Protein AF-A0A9D0ID97-F1 (afdb_monomer)

pLDDT: mean 75.31, std 17.25, range [30.23, 96.0]

Mean predicted aligned error: 15.01 Å

Solvent-accessible surface area (backbone atoms only — not comparable to full-atom values): 14408 Å² total; per-residue (Å²): 131,85,57,37,68,65,59,49,41,51,54,36,61,58,58,51,58,68,40,73,62,55,48,54,54,34,40,75,72,66,36,87,40,68,66,22,39,56,48,23,56,62,47,43,63,39,47,53,35,43,74,73,67,38,60,48,24,57,52,39,53,48,62,59,37,66,84,63,80,68,70,52,65,72,62,52,56,76,73,44,85,48,64,58,52,32,13,39,53,39,40,56,48,44,73,76,28,68,66,51,42,52,38,50,48,39,48,40,60,77,55,41,45,67,59,58,52,42,72,74,43,55,79,71,54,35,52,55,49,47,51,54,47,47,53,53,26,52,74,69,69,53,36,80,83,42,51,73,76,67,47,68,91,67,74,80,86,77,90,72,91,54,74,79,42,79,42,77,74,84,70,83,30,37,29,44,32,63,78,94,47,77,45,78,44,66,46,48,62,60,49,29,37,73,76,66,70,43,77,63,57,69,68,57,36,52,52,42,44,53,48,53,52,50,49,49,58,61,74,44,34,50,72,37,76,72,70,26,104,42,82,85,43,55,33,72,45,52,56,93,77,62,86,79,86,80,83,128

Structure (mmCIF, N/CA/C/O backbone):
data_AF-A0A9D0ID97-F1
#
_entry.id   AF-A0A9D0ID97-F1
#
loop_
_atom_site.group_PDB
_atom_site.id
_atom_site.type_symbol
_atom_site.label_atom_id
_atom_site.label_alt_id
_atom_site.label_comp_id
_atom_site.label_asym_id
_atom_site.label_entity_id
_atom_site.label_seq_id
_atom_site.pdbx_PDB_ins_code
_atom_site.Cartn_x
_atom_site.Cartn_y
_atom_site.Cartn_z
_atom_site.occupancy
_atom_site.B_iso_or_equiv
_atom_site.auth_seq_id
_atom_site.auth_comp_id
_atom_site.auth_asym_id
_atom_site.auth_atom_id
_atom_site.pdbx_PDB_model_num
ATOM 1 N N . MET A 1 1 ? -21.345 -9.657 13.308 1.00 60.62 1 MET A N 1
ATOM 2 C CA . MET A 1 1 ? -20.764 -10.769 12.515 1.00 60.62 1 MET A CA 1
ATOM 3 C C . MET A 1 1 ? -19.316 -10.898 12.949 1.00 60.62 1 MET A C 1
ATOM 5 O O . MET A 1 1 ? -18.779 -9.894 13.379 1.00 60.62 1 MET A O 1
ATOM 9 N N . ALA A 1 2 ? -18.711 -12.086 12.920 1.00 80.88 2 ALA A N 1
ATOM 10 C CA . ALA A 1 2 ? -17.294 -12.200 13.269 1.00 80.88 2 ALA A CA 1
ATOM 11 C C . ALA A 1 2 ? -16.436 -11.551 12.173 1.00 80.88 2 ALA A C 1
ATOM 13 O O . ALA A 1 2 ? -16.680 -11.818 10.997 1.00 80.88 2 ALA A O 1
ATOM 14 N N . PHE A 1 3 ? -15.454 -10.733 12.556 1.00 87.50 3 PHE A N 1
ATOM 15 C CA . PHE A 1 3 ? -14.487 -10.160 11.622 1.00 87.50 3 PHE A CA 1
ATOM 16 C C . PHE A 1 3 ? -13.756 -11.263 10.839 1.00 87.50 3 PHE A C 1
ATOM 18 O O . PHE A 1 3 ? -13.133 -12.153 11.423 1.00 87.50 3 PHE A O 1
ATOM 25 N N . ASP A 1 4 ? -13.823 -11.193 9.511 1.00 89.50 4 ASP A N 1
ATOM 26 C CA . ASP A 1 4 ? -13.184 -12.115 8.572 1.00 89.50 4 ASP A CA 1
ATOM 27 C C . ASP A 1 4 ? -12.610 -11.360 7.359 1.00 89.50 4 ASP A C 1
ATOM 29 O O . ASP A 1 4 ? -12.777 -10.148 7.221 1.00 89.50 4 ASP A O 1
ATOM 33 N N . LEU A 1 5 ? -11.922 -12.067 6.455 1.00 87.94 5 LEU A N 1
ATOM 34 C CA . LEU A 1 5 ? -11.291 -11.444 5.283 1.00 87.94 5 LEU A CA 1
ATOM 35 C C . LEU A 1 5 ? -12.298 -10.720 4.372 1.00 87.94 5 LEU A C 1
ATOM 37 O O . LEU A 1 5 ? -11.942 -9.735 3.729 1.00 87.94 5 LEU A O 1
ATOM 41 N N . ARG A 1 6 ? -13.541 -11.205 4.289 1.00 90.00 6 ARG A N 1
ATOM 42 C CA . ARG A 1 6 ? -14.563 -10.597 3.432 1.00 90.00 6 ARG A CA 1
ATOM 43 C C . ARG A 1 6 ? -15.026 -9.268 4.019 1.00 90.00 6 ARG A C 1
ATOM 45 O O . ARG A 1 6 ? -14.982 -8.261 3.322 1.00 90.00 6 ARG A O 1
ATOM 52 N N . THR A 1 7 ? -15.378 -9.274 5.301 1.00 91.94 7 THR A N 1
ATOM 53 C CA . THR A 1 7 ? -15.749 -8.073 6.061 1.00 91.94 7 THR A CA 1
ATOM 54 C C . THR A 1 7 ? -14.622 -7.046 6.003 1.00 91.94 7 THR A C 1
ATOM 56 O O . THR A 1 7 ? -14.849 -5.876 5.715 1.00 91.94 7 THR A O 1
ATOM 59 N N . TRP A 1 8 ? -13.379 -7.506 6.152 1.00 93.69 8 TRP A N 1
ATOM 60 C CA . TRP A 1 8 ? -12.207 -6.649 6.056 1.00 93.69 8 TRP A CA 1
ATOM 61 C C . TRP A 1 8 ? -12.078 -5.971 4.681 1.00 93.69 8 TRP A C 1
ATOM 63 O O . TRP A 1 8 ? -11.899 -4.756 4.610 1.00 93.69 8 TRP A O 1
ATOM 73 N N . ARG A 1 9 ? -12.215 -6.718 3.576 1.00 91.94 9 ARG A N 1
ATOM 74 C CA . ARG A 1 9 ? -12.189 -6.137 2.219 1.00 91.94 9 ARG A CA 1
ATOM 75 C C . ARG A 1 9 ? -13.307 -5.115 2.006 1.00 91.94 9 ARG A C 1
ATOM 77 O O . ARG A 1 9 ? -13.060 -4.072 1.405 1.00 91.94 9 ARG A O 1
ATOM 84 N N . GLU A 1 10 ? -14.514 -5.401 2.492 1.00 92.12 10 GLU A N 1
ATOM 85 C CA . GLU A 1 10 ? -15.665 -4.496 2.392 1.00 92.12 10 GLU A CA 1
ATOM 86 C C . GLU A 1 10 ? -15.415 -3.184 3.149 1.00 92.12 10 GLU A C 1
ATOM 88 O O . GLU A 1 10 ? -15.593 -2.103 2.582 1.00 92.12 10 GLU A O 1
ATOM 93 N N . GLU A 1 11 ? -14.923 -3.260 4.388 1.00 93.50 11 GLU A N 1
ATOM 94 C CA . GLU A 1 11 ? -14.580 -2.079 5.184 1.00 93.50 11 GLU A CA 1
ATOM 95 C C . GLU A 1 11 ? -13.450 -1.259 4.552 1.00 93.50 11 GLU A C 1
ATOM 97 O O . GLU A 1 11 ? -13.523 -0.031 4.517 1.00 93.50 11 GLU A O 1
ATOM 102 N N . VAL A 1 12 ? -12.419 -1.909 4.002 1.00 94.12 12 VAL A N 1
ATOM 103 C CA . VAL A 1 12 ? -11.341 -1.212 3.284 1.00 94.12 12 VAL A CA 1
ATOM 104 C C . VAL A 1 12 ? -11.875 -0.508 2.038 1.00 94.12 12 VAL A C 1
ATOM 106 O O . VAL A 1 12 ? -11.536 0.651 1.803 1.00 94.12 12 VAL A O 1
ATOM 109 N N . ALA A 1 13 ? -12.735 -1.161 1.256 1.00 91.56 13 ALA A N 1
ATOM 110 C CA . ALA A 1 13 ? -13.319 -0.563 0.059 1.00 91.56 13 ALA A CA 1
ATOM 111 C C . ALA A 1 13 ? -14.180 0.669 0.383 1.00 91.56 13 ALA A C 1
ATOM 113 O O . ALA A 1 13 ? -14.121 1.655 -0.353 1.00 91.56 13 ALA A O 1
ATOM 114 N N . GLN A 1 14 ? -14.940 0.630 1.483 1.00 92.50 14 GLN A N 1
ATOM 115 C CA . GLN A 1 14 ? -15.695 1.784 1.983 1.00 92.50 14 GLN A CA 1
ATOM 116 C C . GLN A 1 14 ? -14.760 2.885 2.479 1.00 92.50 14 GLN A C 1
ATOM 118 O O . GLN A 1 14 ? -14.930 4.048 2.129 1.00 92.50 14 GLN A O 1
ATOM 123 N N . ARG A 1 15 ? -13.721 2.533 3.244 1.00 91.06 15 ARG A N 1
ATOM 124 C CA . ARG A 1 15 ? -12.734 3.504 3.724 1.00 91.06 15 ARG A CA 1
ATOM 125 C C . ARG A 1 15 ? -12.028 4.213 2.589 1.00 91.06 15 ARG A C 1
ATOM 127 O O . ARG A 1 15 ? -11.766 5.403 2.704 1.00 91.06 15 ARG A O 1
ATOM 134 N N . LEU A 1 16 ? -11.728 3.529 1.491 1.00 91.56 16 LEU A N 1
ATOM 135 C CA . LEU A 1 16 ? -11.095 4.154 0.334 1.00 91.56 16 LEU A CA 1
ATOM 136 C C . LEU A 1 16 ? -11.977 5.238 -0.323 1.00 91.56 16 LEU A C 1
ATOM 138 O O . LEU A 1 16 ? -11.502 5.978 -1.176 1.00 91.56 16 LEU A O 1
ATOM 142 N N . GLU A 1 17 ? -13.226 5.438 0.086 1.00 90.50 17 GLU A N 1
ATOM 143 C CA . GLU A 1 17 ? -14.003 6.592 -0.366 1.00 90.50 17 GLU A CA 1
ATOM 144 C C . GLU A 1 17 ? -13.389 7.917 0.099 1.00 90.50 17 GLU A C 1
ATOM 146 O O . GLU A 1 17 ? -13.072 8.125 1.271 1.00 90.50 17 GLU A O 1
ATOM 151 N N . GLY A 1 18 ? -13.161 8.823 -0.857 1.00 87.31 18 GLY A N 1
ATOM 152 C CA . GLY A 1 18 ? -12.550 10.126 -0.586 1.00 87.31 18 GLY A CA 1
ATOM 153 C C . GLY A 1 18 ? -11.121 10.052 -0.032 1.00 87.31 18 GLY A C 1
ATOM 154 O O . GLY A 1 18 ? -10.643 11.024 0.558 1.00 87.31 18 GLY A O 1
ATOM 155 N N . TRP A 1 19 ? -10.419 8.923 -0.204 1.00 93.62 19 TRP A N 1
ATOM 156 C CA . TRP A 1 19 ? -9.086 8.721 0.372 1.00 93.62 19 TRP A CA 1
ATOM 157 C C . TRP A 1 19 ? -8.084 9.795 -0.067 1.00 93.62 19 TRP A C 1
ATOM 159 O O . TRP A 1 19 ? -7.228 10.187 0.723 1.00 93.62 19 TRP A O 1
ATOM 169 N N . ARG A 1 20 ? -8.213 10.321 -1.293 1.00 91.81 20 ARG A N 1
ATOM 170 C CA . ARG A 1 20 ? -7.322 11.347 -1.856 1.00 91.81 20 ARG A CA 1
ATOM 171 C C . ARG A 1 20 ? -7.286 12.618 -1.013 1.00 91.81 20 ARG A C 1
ATOM 173 O O . ARG A 1 20 ? -6.207 13.166 -0.803 1.00 91.81 20 ARG A O 1
ATOM 180 N N . THR A 1 21 ? -8.434 13.061 -0.504 1.00 91.25 21 THR A N 1
ATOM 181 C CA . THR A 1 21 ? -8.534 14.226 0.387 1.00 91.25 21 THR A CA 1
ATOM 182 C C . THR A 1 21 ? -7.938 13.917 1.759 1.00 91.25 21 THR A C 1
ATOM 184 O O . THR A 1 21 ? -7.213 14.737 2.320 1.00 91.25 21 THR A O 1
ATOM 187 N N . ARG A 1 22 ? -8.182 12.710 2.287 1.00 91.50 22 ARG A N 1
ATOM 188 C CA . ARG A 1 22 ? -7.599 12.262 3.564 1.00 91.50 22 ARG A CA 1
ATOM 189 C C . ARG A 1 22 ? -6.075 12.147 3.481 1.00 91.50 22 ARG A C 1
ATOM 191 O O . ARG A 1 22 ? -5.391 12.511 4.431 1.00 91.50 22 ARG A O 1
ATOM 198 N N . TRP A 1 23 ? -5.541 11.750 2.327 1.00 92.56 23 TRP A N 1
ATOM 199 C CA . TRP A 1 23 ? -4.106 11.768 2.049 1.00 92.56 23 TRP A CA 1
ATOM 200 C C . TRP A 1 23 ? -3.512 13.180 2.138 1.00 92.56 23 TRP A C 1
ATOM 202 O O . TRP A 1 23 ? -2.475 13.353 2.769 1.00 92.56 23 TRP A O 1
ATOM 212 N N . GLU A 1 24 ? -4.158 14.210 1.580 1.00 91.31 24 GLU A N 1
ATOM 213 C CA . GLU A 1 24 ? -3.646 15.594 1.671 1.00 91.31 24 GLU A CA 1
ATOM 214 C C . GLU A 1 24 ? -3.590 16.091 3.110 1.00 91.31 24 GLU A C 1
ATOM 216 O O . GLU A 1 24 ? -2.610 16.713 3.521 1.00 91.31 24 GLU A O 1
ATOM 221 N N . GLN A 1 25 ? -4.621 15.769 3.889 1.00 89.94 25 GLN A N 1
ATOM 222 C CA . GLN A 1 25 ? -4.681 16.099 5.309 1.00 89.94 25 GLN A CA 1
ATOM 223 C C . GLN A 1 25 ? -3.592 15.360 6.096 1.00 89.94 25 GLN A C 1
ATOM 225 O O . GLN A 1 25 ? -2.869 15.978 6.879 1.00 89.94 25 GLN A O 1
ATOM 230 N N . ALA A 1 26 ? -3.417 14.059 5.850 1.00 91.50 26 ALA A N 1
ATOM 231 C CA . ALA A 1 26 ? -2.369 13.255 6.473 1.00 91.50 26 ALA A CA 1
ATOM 232 C C . ALA A 1 26 ? -0.967 13.769 6.106 1.00 91.50 26 ALA A C 1
ATOM 234 O O . ALA A 1 26 ? -0.090 13.869 6.968 1.00 91.50 26 ALA A O 1
ATOM 235 N N . ARG A 1 27 ? -0.765 14.171 4.847 1.00 92.00 27 ARG A N 1
ATOM 236 C CA . ARG A 1 27 ? 0.486 14.765 4.366 1.00 92.00 27 ARG A CA 1
ATOM 237 C C . ARG A 1 27 ? 0.783 16.094 5.054 1.00 92.00 27 ARG A C 1
ATOM 239 O O . ARG A 1 27 ? 1.908 16.304 5.502 1.00 92.00 27 ARG A O 1
ATOM 246 N N . ALA A 1 28 ? -0.219 16.960 5.211 1.00 89.31 28 ALA A N 1
ATOM 247 C CA . ALA A 1 28 ? -0.087 18.196 5.985 1.00 89.31 28 ALA A CA 1
ATOM 248 C C . ALA A 1 28 ? 0.235 17.927 7.470 1.00 89.31 28 ALA A C 1
ATOM 250 O O . ALA A 1 28 ? 0.943 18.709 8.101 1.00 89.31 28 ALA A O 1
ATOM 251 N N . ALA A 1 29 ? -0.216 16.792 8.011 1.00 88.38 29 ALA A N 1
ATOM 252 C CA . ALA A 1 29 ? 0.097 16.313 9.359 1.00 88.38 29 ALA A CA 1
ATOM 253 C C . ALA A 1 29 ? 1.432 15.534 9.467 1.00 88.38 29 ALA A C 1
ATOM 255 O O . ALA A 1 29 ? 1.720 14.918 10.505 1.00 88.38 29 ALA A O 1
ATOM 256 N N . GLY A 1 30 ? 2.257 15.555 8.413 1.00 87.31 30 GLY A N 1
ATOM 257 C CA . GLY A 1 30 ? 3.616 15.012 8.404 1.00 87.31 30 GLY A CA 1
ATOM 258 C C . GLY A 1 30 ? 3.746 13.554 7.955 1.00 87.31 30 GLY A C 1
ATOM 259 O O . GLY A 1 30 ? 4.787 12.950 8.203 1.00 87.31 30 GLY A O 1
ATOM 260 N N . VAL A 1 31 ? 2.727 12.965 7.322 1.00 91.50 31 VAL A N 1
ATOM 261 C CA . VAL A 1 31 ? 2.863 11.655 6.661 1.00 91.50 31 VAL A CA 1
ATOM 262 C C . VAL A 1 31 ? 3.564 11.841 5.314 1.00 91.50 31 VAL A C 1
ATOM 264 O O . VAL A 1 31 ? 3.098 12.584 4.455 1.00 91.50 31 VAL A O 1
ATOM 267 N N . THR A 1 32 ? 4.700 11.172 5.128 1.00 87.81 32 THR A N 1
ATOM 268 C CA . THR A 1 32 ? 5.581 11.373 3.963 1.00 87.81 32 THR A CA 1
ATOM 269 C C . THR A 1 32 ? 5.519 10.257 2.928 1.00 87.81 32 THR A C 1
ATOM 271 O O . THR A 1 32 ? 6.097 10.419 1.859 1.00 87.81 32 THR A O 1
ATOM 274 N N . SER A 1 33 ? 4.836 9.147 3.225 1.00 93.00 33 SER A N 1
ATOM 275 C CA . SER A 1 33 ? 4.749 7.989 2.334 1.00 93.00 33 SER A CA 1
ATOM 276 C C . SER A 1 33 ? 3.303 7.619 2.038 1.00 93.00 33 SER A C 1
ATOM 278 O O . SER A 1 33 ? 2.524 7.305 2.944 1.00 93.00 33 SER A O 1
ATOM 280 N N . LEU A 1 34 ? 2.972 7.617 0.749 1.00 93.81 34 LEU A N 1
ATOM 281 C CA . LEU A 1 34 ? 1.705 7.135 0.224 1.00 93.81 34 LEU A CA 1
ATOM 282 C C . LEU A 1 34 ? 1.551 5.631 0.473 1.00 93.81 34 LEU A C 1
ATOM 284 O O . LEU A 1 34 ? 0.485 5.186 0.891 1.00 93.81 34 LEU A O 1
ATOM 288 N N . TYR A 1 35 ? 2.624 4.853 0.305 1.00 94.50 35 TYR A N 1
ATOM 289 C CA . TYR A 1 35 ? 2.640 3.423 0.628 1.00 94.50 35 TYR A CA 1
ATOM 290 C C . TYR A 1 35 ? 2.250 3.148 2.092 1.00 94.50 35 TYR A C 1
ATOM 292 O O . TYR A 1 35 ? 1.391 2.304 2.372 1.00 94.50 35 TYR A O 1
ATOM 300 N N . ALA A 1 36 ? 2.834 3.893 3.035 1.00 95.00 36 ALA A N 1
ATOM 301 C CA . ALA A 1 36 ? 2.526 3.756 4.456 1.00 95.00 36 ALA A CA 1
ATOM 302 C C . ALA A 1 36 ? 1.103 4.221 4.801 1.00 95.00 36 ALA A C 1
ATOM 304 O O . ALA A 1 36 ? 0.445 3.623 5.652 1.00 95.00 36 ALA A O 1
ATOM 305 N N . PHE A 1 37 ? 0.603 5.252 4.119 1.00 96.00 37 PHE A N 1
ATOM 306 C CA . PHE A 1 37 ? -0.773 5.718 4.272 1.00 96.00 37 PHE A CA 1
ATOM 307 C C . PHE A 1 37 ? -1.801 4.682 3.796 1.00 96.00 37 PHE A C 1
ATOM 309 O O . PHE A 1 37 ? -2.722 4.346 4.540 1.00 96.00 37 PHE A O 1
ATOM 316 N N . LEU A 1 38 ? -1.620 4.113 2.597 1.00 95.50 38 LEU A N 1
ATOM 317 C CA . LEU A 1 38 ? -2.478 3.033 2.094 1.00 95.50 38 LEU A CA 1
ATOM 318 C C . LEU A 1 38 ? -2.446 1.812 3.024 1.00 95.50 38 LEU A C 1
ATOM 320 O O . LEU A 1 38 ? -3.484 1.217 3.305 1.00 95.50 38 LEU A O 1
ATOM 324 N N . SER A 1 39 ? -1.263 1.478 3.544 1.00 95.69 39 SER A N 1
ATOM 325 C CA . SER A 1 39 ? -1.075 0.410 4.530 1.00 95.69 39 SER A CA 1
ATOM 326 C C . SER A 1 39 ? -1.842 0.666 5.827 1.00 95.69 39 SER A C 1
ATOM 328 O O . SER A 1 39 ? -2.514 -0.230 6.337 1.00 95.69 39 SER A O 1
ATOM 330 N N . ALA A 1 40 ? -1.782 1.892 6.351 1.00 96.00 40 ALA A N 1
ATOM 331 C CA . ALA A 1 40 ? -2.517 2.279 7.550 1.00 96.00 40 ALA A CA 1
ATOM 332 C C . ALA A 1 40 ? -4.029 2.160 7.341 1.00 96.00 40 ALA A C 1
ATOM 334 O O . ALA A 1 40 ? -4.702 1.541 8.161 1.00 96.00 40 ALA A O 1
ATOM 335 N N . MET A 1 41 ? -4.553 2.666 6.220 1.00 94.50 41 MET A N 1
ATOM 336 C CA . MET A 1 41 ? -5.972 2.527 5.870 1.00 94.50 41 MET A CA 1
ATOM 337 C C . MET A 1 41 ? -6.406 1.067 5.757 1.00 94.50 41 MET A C 1
ATOM 339 O O . MET A 1 41 ? -7.485 0.710 6.228 1.00 94.50 41 MET A O 1
ATOM 343 N N . ALA A 1 42 ? -5.567 0.224 5.151 1.00 95.44 42 ALA A N 1
ATOM 344 C CA . ALA A 1 42 ? -5.839 -1.199 5.015 1.00 95.44 42 ALA A CA 1
ATOM 345 C C . ALA A 1 42 ? -5.899 -1.902 6.379 1.00 95.44 42 ALA A C 1
ATOM 347 O O . ALA A 1 42 ? -6.729 -2.780 6.579 1.00 95.44 42 ALA A O 1
ATOM 348 N N . LEU A 1 43 ? -5.051 -1.512 7.332 1.00 95.06 43 LEU A N 1
ATOM 349 C CA . LEU A 1 43 ? -4.957 -2.150 8.649 1.00 95.06 43 LEU A CA 1
ATOM 350 C C . LEU A 1 43 ? -5.915 -1.562 9.691 1.00 95.06 43 LEU A C 1
ATOM 352 O O . LEU A 1 43 ? -6.185 -2.205 10.705 1.00 95.06 43 LEU A O 1
ATOM 356 N N . TRP A 1 44 ? -6.448 -0.365 9.463 1.00 94.94 44 TRP A N 1
ATOM 357 C CA . TRP A 1 44 ? -7.286 0.323 10.440 1.00 94.94 44 TRP A CA 1
ATOM 358 C C . TRP A 1 44 ? -8.579 -0.426 10.834 1.00 94.94 44 TRP A C 1
ATOM 360 O O . TRP A 1 44 ? -8.870 -0.462 12.030 1.00 94.94 44 TRP A O 1
ATOM 370 N N . PRO A 1 45 ? -9.311 -1.101 9.921 1.00 94.44 45 PRO A N 1
ATOM 371 C CA . PRO A 1 45 ? -10.393 -2.028 10.284 1.00 94.44 45 PRO A CA 1
ATOM 372 C C . PRO A 1 45 ? -10.014 -3.036 11.374 1.00 94.44 45 PRO A C 1
ATOM 374 O O . PRO A 1 45 ? -10.741 -3.227 12.347 1.00 94.44 45 PRO A O 1
ATOM 377 N N . VAL A 1 46 ? -8.822 -3.632 11.263 1.00 92.94 46 VAL A N 1
ATOM 378 C CA . VAL A 1 46 ? -8.317 -4.597 12.249 1.00 92.94 46 VAL A CA 1
ATOM 379 C C . VAL A 1 46 ? -8.074 -3.909 13.591 1.00 92.94 46 VAL A C 1
ATOM 381 O O . VAL A 1 46 ? -8.427 -4.450 14.635 1.00 92.94 46 VAL A O 1
ATOM 384 N N . VAL A 1 47 ? -7.506 -2.701 13.582 1.00 93.25 47 VAL A N 1
ATOM 385 C CA . VAL A 1 47 ? -7.254 -1.910 14.799 1.00 93.25 47 VAL A CA 1
ATOM 386 C C . VAL A 1 47 ? -8.563 -1.584 15.521 1.00 93.25 47 VAL A C 1
ATOM 388 O O . VAL A 1 47 ? -8.643 -1.725 16.742 1.00 93.25 47 VAL A O 1
ATOM 391 N N . GLU A 1 48 ? -9.592 -1.159 14.789 1.00 92.25 48 GLU A N 1
ATOM 392 C CA . GLU A 1 48 ? -10.909 -0.850 15.353 1.00 92.25 48 GLU A CA 1
ATOM 393 C C . GLU A 1 48 ? -11.591 -2.083 15.933 1.00 92.25 48 GLU A C 1
ATOM 395 O O . GLU A 1 48 ? -12.035 -2.035 17.081 1.00 92.25 48 GLU A O 1
ATOM 400 N N . ALA A 1 49 ? -11.602 -3.192 15.195 1.00 91.94 49 ALA A N 1
ATOM 401 C CA . ALA A 1 49 ? -12.173 -4.450 15.656 1.00 91.94 49 ALA A CA 1
ATOM 402 C C . ALA A 1 49 ? -11.486 -4.938 16.946 1.00 91.94 49 ALA A C 1
ATOM 404 O O . ALA A 1 49 ? -12.150 -5.254 17.934 1.00 91.94 49 ALA A O 1
ATOM 405 N N . VAL A 1 50 ? -10.151 -4.891 17.008 1.00 90.19 50 VAL A N 1
ATOM 406 C CA . VAL A 1 50 ? -9.390 -5.269 18.213 1.00 90.19 50 VAL A CA 1
ATOM 407 C C . VAL A 1 50 ? -9.710 -4.362 19.399 1.00 90.19 50 VAL A C 1
ATOM 409 O O . VAL A 1 50 ? -9.900 -4.853 20.512 1.00 90.19 50 VAL A O 1
ATOM 412 N N . ARG A 1 51 ? -9.829 -3.047 19.183 1.00 89.69 51 ARG A N 1
ATOM 413 C CA . ARG A 1 51 ? -10.224 -2.093 20.236 1.00 89.69 51 ARG A CA 1
ATOM 414 C C . ARG A 1 51 ? -11.646 -2.326 20.747 1.00 89.69 51 ARG A C 1
ATOM 416 O O . ARG A 1 51 ? -11.921 -2.028 21.905 1.00 89.69 51 ARG A O 1
ATOM 423 N N . GLN A 1 52 ? -12.526 -2.866 19.909 1.00 90.25 52 GLN A N 1
ATOM 424 C CA . GLN A 1 52 ? -13.886 -3.270 20.277 1.00 90.25 52 GLN A CA 1
ATOM 425 C C . GLN A 1 52 ? -13.941 -4.659 20.944 1.00 90.25 52 GLN A C 1
ATOM 427 O O . GLN A 1 52 ? -15.011 -5.106 21.349 1.00 90.25 52 GLN A O 1
ATOM 432 N N . GLY A 1 53 ? -12.795 -5.329 21.113 1.00 87.88 53 GLY A N 1
ATOM 433 C CA . GLY A 1 53 ? -12.692 -6.656 21.724 1.00 87.88 53 GLY A CA 1
ATOM 434 C C . GLY A 1 53 ? -12.855 -7.820 20.740 1.00 87.88 53 GLY A C 1
ATOM 435 O O . GLY A 1 53 ? -12.897 -8.975 21.166 1.00 87.88 53 GLY A O 1
ATOM 436 N N . GLU A 1 54 ? -12.916 -7.557 19.432 1.00 89.75 54 GLU A N 1
ATOM 437 C CA . GLU A 1 54 ? -13.017 -8.583 18.392 1.00 89.75 54 GLU A CA 1
ATOM 438 C C . GLU A 1 54 ? -11.643 -9.162 18.027 1.00 89.75 54 GLU A C 1
ATOM 440 O O . GLU A 1 54 ? -11.054 -8.885 16.982 1.00 89.75 54 GLU A O 1
ATOM 445 N N . TRP A 1 55 ? -11.131 -10.048 18.879 1.00 86.62 55 TRP A N 1
ATOM 446 C CA . TRP A 1 55 ? -9.844 -10.728 18.667 1.00 86.62 55 TRP A CA 1
ATOM 447 C C . TRP A 1 55 ? -9.783 -11.587 17.392 1.00 86.62 55 TRP A C 1
ATOM 449 O O . TRP A 1 55 ? -8.692 -11.898 16.912 1.00 86.62 55 TRP A O 1
ATOM 459 N N . ALA A 1 56 ? -10.936 -11.928 16.803 1.00 88.19 56 ALA A N 1
ATOM 460 C CA . ALA A 1 56 ? -11.021 -12.575 15.494 1.00 88.19 56 ALA A CA 1
ATOM 461 C C . ALA A 1 56 ? -10.317 -11.759 14.391 1.00 88.19 56 ALA A C 1
ATOM 463 O O . ALA A 1 56 ? -9.757 -12.343 13.465 1.00 88.19 56 ALA A O 1
ATOM 464 N N . ALA A 1 57 ? -10.245 -10.431 14.529 1.00 89.25 57 ALA A N 1
ATOM 465 C CA . ALA A 1 57 ? -9.537 -9.575 13.585 1.00 89.25 57 ALA A CA 1
ATOM 466 C C . ALA A 1 57 ? -8.018 -9.803 13.574 1.00 89.25 57 ALA A C 1
ATOM 468 O O . ALA A 1 57 ? -7.409 -9.801 12.504 1.00 89.25 57 ALA A O 1
ATOM 469 N N . LEU A 1 58 ? -7.403 -10.098 14.729 1.00 86.81 58 LEU A N 1
ATOM 470 C CA . LEU A 1 58 ? -5.990 -10.505 14.771 1.00 86.81 58 LEU A CA 1
ATOM 471 C C . LEU A 1 58 ? -5.769 -11.857 14.103 1.00 86.81 58 LEU A C 1
ATOM 473 O O . LEU A 1 58 ? -4.737 -12.061 13.473 1.00 86.81 58 LEU A O 1
ATOM 477 N N . MET A 1 59 ? -6.734 -12.771 14.218 1.00 86.88 59 MET A N 1
ATOM 478 C CA . MET A 1 59 ? -6.664 -14.070 13.548 1.00 86.88 59 MET A CA 1
ATOM 479 C C . MET A 1 59 ? -6.785 -13.913 12.031 1.00 86.88 59 MET A C 1
ATOM 481 O O . MET A 1 59 ? -6.045 -14.560 11.294 1.00 86.88 59 MET A O 1
ATOM 485 N N . ALA A 1 60 ? -7.664 -13.023 11.560 1.00 89.25 60 ALA A N 1
ATOM 486 C CA . ALA A 1 60 ? -7.781 -12.688 10.144 1.00 89.25 60 ALA A CA 1
ATOM 487 C C . ALA A 1 60 ? -6.488 -12.050 9.607 1.00 89.25 60 ALA A C 1
ATOM 489 O O . ALA A 1 60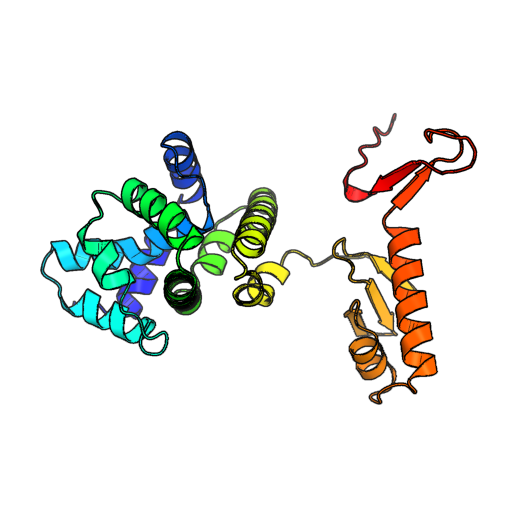 ? -5.977 -12.497 8.580 1.00 89.25 60 ALA A O 1
ATOM 490 N N . LEU A 1 61 ? -5.915 -11.078 10.330 1.00 88.50 61 LEU A N 1
ATOM 491 C CA . LEU A 1 61 ? -4.610 -10.494 10.003 1.00 88.50 61 LEU A CA 1
ATOM 492 C C . LEU A 1 61 ? -3.523 -11.574 9.957 1.00 88.50 61 LEU A C 1
ATOM 494 O O . LEU A 1 61 ? -2.809 -11.680 8.963 1.00 88.50 61 LEU A O 1
ATOM 498 N N . GLY A 1 62 ? -3.453 -12.410 10.994 1.00 87.00 62 GLY A N 1
ATOM 499 C CA . GLY A 1 62 ? -2.526 -13.531 11.091 1.00 87.00 62 GLY A CA 1
ATOM 500 C C . GLY A 1 62 ? -2.649 -14.495 9.916 1.00 87.00 62 GLY A C 1
ATOM 501 O O . GLY A 1 62 ? -1.631 -14.909 9.381 1.00 87.00 62 GLY A O 1
ATOM 502 N N . GLY A 1 63 ? -3.866 -14.797 9.458 1.00 86.75 63 GLY A N 1
ATOM 503 C CA . GLY A 1 63 ? -4.108 -15.632 8.279 1.00 86.75 63 GLY A CA 1
ATOM 504 C C . GLY A 1 63 ? -3.632 -15.006 6.965 1.00 86.75 63 GLY A C 1
ATOM 505 O O . GLY A 1 63 ? -3.179 -15.730 6.084 1.00 86.75 63 GLY A O 1
ATOM 506 N N . VAL A 1 64 ? -3.686 -13.676 6.834 1.00 86.44 64 VAL A N 1
ATOM 507 C CA . VAL A 1 64 ? -3.182 -12.960 5.647 1.00 86.44 64 VAL A CA 1
ATOM 508 C C . VAL A 1 64 ? -1.655 -12.917 5.615 1.00 86.44 64 VAL A C 1
ATOM 510 O O . VAL A 1 64 ? -1.066 -13.053 4.545 1.00 86.44 64 VAL A O 1
ATOM 513 N N . VAL A 1 65 ? -1.005 -12.774 6.773 1.00 85.56 65 VAL A N 1
ATOM 514 C CA . VAL A 1 65 ? 0.467 -12.749 6.875 1.00 85.56 65 VAL A CA 1
ATOM 515 C C . VAL A 1 65 ? 1.084 -14.116 7.201 1.00 85.56 65 VAL A C 1
ATOM 517 O O . VAL A 1 65 ? 2.305 -14.225 7.343 1.00 85.56 65 VAL A O 1
ATOM 520 N N . ALA A 1 66 ? 0.267 -15.172 7.311 1.00 71.25 66 ALA A N 1
ATOM 521 C CA . ALA A 1 66 ? 0.691 -16.543 7.587 1.00 71.25 66 ALA A CA 1
ATOM 522 C C . ALA A 1 66 ? 1.533 -17.075 6.419 1.00 71.25 66 ALA A C 1
ATOM 524 O O . ALA A 1 66 ? 1.022 -17.621 5.446 1.00 71.25 66 ALA A O 1
ATOM 525 N N . GLY A 1 67 ? 2.844 -16.878 6.511 1.00 64.94 67 GLY A N 1
ATOM 526 C CA . GLY A 1 67 ? 3.808 -17.198 5.457 1.00 64.94 67 GLY A CA 1
ATOM 527 C C . GLY A 1 67 ? 4.944 -16.182 5.349 1.00 64.94 67 GLY A C 1
ATOM 528 O O . GLY A 1 67 ? 5.992 -16.518 4.812 1.00 64.94 67 GLY A O 1
ATOM 529 N N . VAL A 1 68 ? 4.760 -14.981 5.909 1.00 68.38 68 VAL A N 1
ATOM 530 C CA . VAL A 1 68 ? 5.763 -13.901 5.902 1.00 68.38 68 VAL A CA 1
ATOM 531 C C . VAL A 1 68 ? 6.646 -13.910 7.164 1.00 68.38 68 VAL A C 1
ATOM 533 O O . VAL A 1 68 ? 7.796 -13.493 7.134 1.00 68.38 68 VAL A O 1
ATOM 536 N N . GLY A 1 69 ? 6.168 -14.512 8.260 1.00 52.03 69 GLY A N 1
ATOM 537 C CA . GLY A 1 69 ? 7.044 -15.098 9.283 1.00 52.03 69 GLY A CA 1
ATOM 538 C C . GLY A 1 69 ? 7.484 -14.221 10.460 1.00 52.03 69 GLY A C 1
ATOM 539 O O . GLY A 1 69 ? 8.307 -14.699 11.238 1.00 52.03 69 GLY A O 1
ATOM 540 N N . SER A 1 70 ? 6.956 -13.004 10.662 1.00 61.25 70 SER A N 1
ATOM 541 C CA . SER A 1 70 ? 7.483 -12.129 11.729 1.00 61.25 70 SER A CA 1
ATOM 542 C C . SER A 1 70 ? 6.473 -11.503 12.706 1.00 61.25 70 SER A C 1
ATOM 544 O O . SER A 1 70 ? 6.895 -10.950 13.721 1.00 61.25 70 SER A O 1
ATOM 546 N N . ASN A 1 71 ? 5.160 -11.658 12.488 1.00 72.62 71 ASN A N 1
ATOM 547 C CA . ASN A 1 71 ? 4.077 -11.102 13.321 1.00 72.62 71 ASN A CA 1
ATOM 548 C C . ASN A 1 71 ? 4.320 -9.631 13.737 1.00 72.62 71 ASN A C 1
ATOM 550 O O . ASN A 1 71 ? 3.913 -9.194 14.818 1.00 72.62 71 ASN A O 1
ATOM 554 N N . LEU A 1 72 ? 5.030 -8.870 12.897 1.00 85.12 72 LEU A N 1
ATOM 555 C CA . LEU A 1 72 ? 5.502 -7.526 13.227 1.00 85.12 72 LEU A CA 1
ATOM 556 C C . LEU A 1 72 ? 4.336 -6.551 13.236 1.00 85.12 72 LEU A C 1
ATOM 558 O O . LEU A 1 72 ? 4.264 -5.689 14.115 1.00 85.12 72 LEU A O 1
ATOM 562 N N . LEU A 1 73 ? 3.391 -6.723 12.309 1.00 86.50 73 LEU A N 1
ATOM 563 C CA . LEU A 1 73 ? 2.187 -5.904 12.264 1.00 86.50 73 LEU A CA 1
ATOM 564 C C . LEU A 1 73 ? 1.363 -6.023 13.544 1.00 86.50 73 LEU A C 1
ATOM 566 O O . LEU A 1 73 ? 0.922 -5.000 14.063 1.00 86.50 73 LEU A O 1
ATOM 570 N N . ALA A 1 74 ? 1.231 -7.223 14.117 1.00 83.31 74 ALA A N 1
ATOM 571 C CA . ALA A 1 74 ? 0.473 -7.426 15.352 1.00 83.31 74 ALA A CA 1
ATOM 572 C C . ALA A 1 74 ? 1.057 -6.652 16.550 1.00 83.31 74 ALA A C 1
ATOM 574 O O . ALA A 1 74 ? 0.308 -6.199 17.418 1.00 83.31 74 ALA A O 1
ATOM 575 N N . ASN A 1 75 ? 2.379 -6.457 16.581 1.00 83.81 75 ASN A N 1
ATOM 576 C CA . ASN A 1 75 ? 3.040 -5.639 17.600 1.00 83.81 75 ASN A CA 1
ATOM 577 C C . ASN A 1 75 ? 2.848 -4.138 17.336 1.00 83.81 75 ASN A C 1
ATOM 579 O O . ASN A 1 75 ? 2.640 -3.362 18.268 1.00 83.81 75 ASN A O 1
ATOM 583 N N . GLN A 1 76 ? 2.889 -3.720 16.069 1.00 87.25 76 GLN A N 1
ATOM 584 C CA . GLN A 1 76 ? 2.770 -2.311 15.695 1.00 87.25 76 GLN A CA 1
ATOM 585 C C . GLN A 1 76 ? 1.369 -1.749 15.959 1.00 87.25 76 GLN A C 1
ATOM 587 O O . GLN A 1 76 ? 1.252 -0.670 16.549 1.00 87.25 76 GLN A O 1
ATOM 592 N N . ILE A 1 77 ? 0.316 -2.491 15.588 1.00 89.06 77 ILE A N 1
ATOM 593 C CA . ILE A 1 77 ? -1.079 -2.018 15.650 1.00 89.06 77 ILE A CA 1
ATOM 594 C C . ILE A 1 77 ? -1.530 -1.605 17.056 1.00 89.06 77 ILE A C 1
ATOM 596 O O . ILE A 1 77 ? -2.342 -0.693 17.199 1.00 89.06 77 ILE A O 1
ATOM 600 N N . GLN A 1 78 ? -0.980 -2.227 18.103 1.00 82.88 78 GLN A N 1
ATOM 601 C CA . GLN A 1 78 ? -1.329 -1.917 19.494 1.00 82.88 78 GLN A CA 1
ATOM 602 C C . GLN A 1 78 ? -0.860 -0.520 19.914 1.00 82.88 78 GLN A C 1
ATOM 604 O O . GLN A 1 78 ? -1.436 0.091 20.811 1.00 82.88 78 GLN A O 1
ATOM 609 N N . SER A 1 79 ? 0.190 -0.007 19.269 1.00 87.81 79 SER A N 1
ATOM 610 C CA . SER A 1 79 ? 0.790 1.281 19.616 1.00 87.81 79 SER A CA 1
ATOM 611 C C . SER A 1 79 ? 0.102 2.475 18.952 1.00 87.81 79 SER A C 1
ATOM 613 O O . SER A 1 79 ? 0.400 3.620 19.304 1.00 87.81 79 SER A O 1
ATOM 615 N N . TRP A 1 80 ? -0.745 2.243 17.948 1.00 93.44 80 TRP A N 1
ATOM 616 C CA . TRP A 1 80 ? -1.309 3.308 17.124 1.00 93.44 80 TRP A CA 1
ATOM 617 C C . TRP A 1 80 ? -2.423 4.037 17.857 1.00 93.44 80 TRP A C 1
ATOM 619 O O . TRP A 1 80 ? -3.230 3.413 18.543 1.00 93.44 80 TRP A O 1
ATOM 629 N N . LYS A 1 81 ? -2.476 5.363 17.709 1.00 89.69 81 LYS A N 1
ATOM 630 C CA . LYS A 1 81 ? -3.521 6.214 18.304 1.00 89.69 81 LYS A CA 1
ATOM 631 C C . LYS A 1 81 ? -4.665 6.472 17.329 1.00 89.69 81 LYS A C 1
ATOM 633 O O . LYS A 1 81 ? -5.817 6.173 17.643 1.00 89.69 81 LYS A O 1
ATOM 638 N N . ASP A 1 82 ? -4.322 6.930 16.136 1.00 92.19 82 ASP A N 1
ATOM 639 C CA . ASP A 1 82 ? -5.215 7.252 15.024 1.00 92.19 82 ASP A CA 1
ATOM 640 C C . ASP A 1 82 ? -4.586 6.794 13.691 1.00 92.19 82 ASP A C 1
ATOM 642 O O . ASP A 1 82 ? -3.446 6.320 13.666 1.00 92.19 82 ASP A O 1
ATOM 646 N N . GLU A 1 83 ? -5.335 6.898 12.591 1.00 90.38 83 GLU A N 1
ATOM 647 C CA . GLU A 1 83 ? -4.892 6.459 11.258 1.00 90.38 83 GLU A CA 1
ATOM 648 C C . GLU A 1 83 ? -3.647 7.230 10.778 1.00 90.38 83 GLU A C 1
ATOM 650 O O . GLU A 1 83 ? -2.750 6.659 10.157 1.00 90.38 83 GLU A O 1
ATOM 655 N N . THR A 1 84 ? -3.540 8.515 11.124 1.00 91.69 84 THR A N 1
ATOM 656 C CA . THR A 1 84 ? -2.391 9.359 10.770 1.00 91.69 84 THR A CA 1
ATOM 657 C C . THR A 1 84 ? -1.140 8.949 11.555 1.00 91.69 84 THR A C 1
ATOM 659 O O . THR A 1 84 ? -0.045 8.880 10.996 1.00 91.69 84 THR A O 1
ATOM 662 N N . ASP A 1 85 ? -1.281 8.643 12.848 1.00 93.31 85 ASP A N 1
ATOM 663 C CA . ASP A 1 85 ? -0.220 8.090 13.696 1.00 93.31 85 ASP A CA 1
ATOM 664 C C . ASP A 1 85 ? 0.238 6.716 13.191 1.00 93.31 85 ASP A C 1
ATOM 666 O O . ASP A 1 85 ? 1.444 6.469 13.115 1.00 93.31 85 ASP A O 1
ATOM 670 N N . ALA A 1 86 ?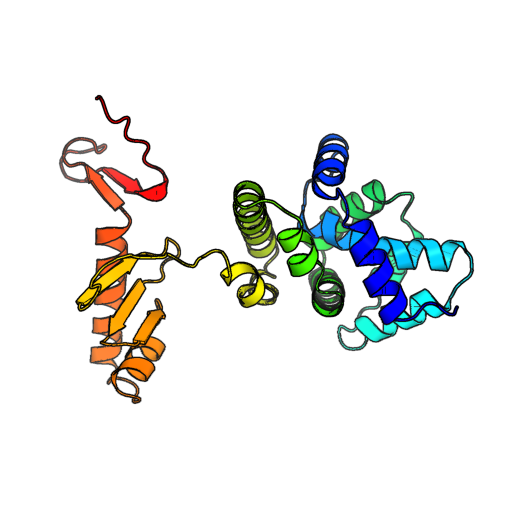 -0.702 5.860 12.778 1.00 94.25 86 ALA A N 1
ATOM 671 C CA . ALA A 1 86 ? -0.402 4.578 12.148 1.00 94.25 86 ALA A CA 1
ATOM 672 C C . ALA A 1 86 ? 0.426 4.767 10.870 1.00 94.25 86 ALA A C 1
ATOM 674 O O . ALA A 1 86 ? 1.502 4.184 10.748 1.00 94.25 86 ALA A O 1
ATOM 675 N N . ALA A 1 87 ? -0.014 5.641 9.960 1.00 94.62 87 ALA A N 1
ATOM 676 C CA . ALA A 1 87 ? 0.699 5.926 8.716 1.00 94.62 87 ALA A CA 1
ATOM 677 C C . ALA A 1 87 ? 2.112 6.474 8.966 1.00 94.62 87 ALA A C 1
ATOM 679 O O . ALA A 1 87 ? 3.063 6.051 8.311 1.00 94.62 87 ALA A O 1
ATOM 680 N N . ARG A 1 88 ? 2.284 7.369 9.947 1.00 93.25 88 ARG A N 1
ATOM 681 C CA . ARG A 1 88 ? 3.598 7.931 10.298 1.00 93.25 88 ARG A CA 1
ATOM 682 C C . ARG A 1 88 ? 4.549 6.867 10.849 1.00 93.25 88 ARG A C 1
ATOM 684 O O . ARG A 1 88 ? 5.696 6.788 10.416 1.00 93.25 88 ARG A O 1
ATOM 691 N N . LYS A 1 89 ? 4.078 6.039 11.785 1.00 93.12 89 LYS A N 1
ATOM 692 C CA . LYS A 1 89 ? 4.880 4.952 12.370 1.00 93.12 89 LYS A CA 1
ATOM 693 C C . LYS A 1 89 ? 5.223 3.885 11.340 1.00 93.12 89 LYS A C 1
ATOM 695 O O . LYS A 1 89 ? 6.352 3.405 11.321 1.00 93.12 89 LYS A O 1
ATOM 700 N N . LEU A 1 90 ? 4.278 3.549 10.463 1.00 93.94 90 LEU A N 1
ATOM 701 C CA . LEU A 1 90 ? 4.518 2.632 9.354 1.00 93.94 90 LEU A CA 1
ATOM 702 C C . LEU A 1 90 ? 5.535 3.194 8.366 1.00 93.94 90 LEU A C 1
ATOM 704 O O . LEU A 1 90 ? 6.387 2.437 7.925 1.00 93.94 90 LEU A O 1
ATOM 708 N N . ALA A 1 91 ? 5.500 4.493 8.053 1.00 92.50 91 ALA A N 1
ATOM 709 C CA . ALA A 1 91 ? 6.477 5.104 7.153 1.00 92.50 91 ALA A CA 1
ATOM 710 C C . ALA A 1 91 ? 7.909 4.938 7.681 1.00 92.50 91 ALA A C 1
ATOM 712 O O . ALA A 1 91 ? 8.781 4.496 6.941 1.00 92.50 91 ALA A O 1
ATOM 713 N N . GLN A 1 92 ? 8.128 5.207 8.972 1.00 91.44 92 GLN A N 1
ATOM 714 C CA . GLN A 1 92 ? 9.431 5.008 9.606 1.00 91.44 92 GLN A CA 1
ATOM 715 C C . GLN A 1 92 ? 9.822 3.523 9.651 1.00 91.44 92 GLN A C 1
ATOM 717 O O . GLN A 1 92 ? 10.895 3.135 9.196 1.00 91.44 92 GLN A O 1
ATOM 722 N N . ALA A 1 93 ? 8.937 2.668 10.166 1.00 91.31 93 ALA A N 1
ATOM 723 C CA . ALA A 1 93 ? 9.243 1.254 10.351 1.00 91.31 93 ALA A CA 1
ATOM 724 C C . ALA A 1 93 ? 9.451 0.517 9.014 1.00 91.31 93 ALA A C 1
ATOM 726 O O . ALA A 1 93 ? 10.255 -0.413 8.936 1.00 91.31 93 ALA A O 1
ATOM 727 N N . ALA A 1 94 ? 8.751 0.933 7.955 1.00 90.69 94 ALA A N 1
ATOM 728 C CA . ALA A 1 94 ? 8.907 0.375 6.620 1.00 90.69 94 ALA A CA 1
ATOM 729 C C . ALA A 1 94 ? 10.250 0.743 5.987 1.00 90.69 94 ALA A C 1
ATOM 731 O O . ALA A 1 94 ? 10.718 -0.026 5.158 1.00 90.69 94 ALA A O 1
ATOM 732 N N . GLU A 1 95 ? 10.898 1.851 6.351 1.00 90.25 95 GLU A N 1
ATOM 733 C CA . GLU A 1 95 ? 12.258 2.146 5.876 1.00 90.25 95 GLU A CA 1
ATOM 734 C C . GLU A 1 95 ? 13.283 1.203 6.528 1.00 90.25 95 GLU A C 1
ATOM 736 O O . GLU A 1 95 ? 14.157 0.659 5.850 1.00 90.25 95 GLU A O 1
ATOM 741 N N . GLU A 1 96 ? 13.114 0.923 7.820 1.00 88.81 96 GLU A N 1
ATOM 742 C CA . GLU A 1 96 ? 14.076 0.170 8.632 1.00 88.81 96 GLU A CA 1
ATOM 743 C C . GLU A 1 96 ? 13.931 -1.360 8.516 1.00 88.81 96 GLU A C 1
ATOM 745 O O . GLU A 1 96 ? 14.915 -2.087 8.658 1.00 88.81 96 GLU A O 1
ATOM 750 N N . SER A 1 97 ? 12.727 -1.876 8.238 1.00 89.31 97 SER A N 1
ATOM 751 C CA . SER A 1 97 ? 12.431 -3.314 8.313 1.00 89.31 97 SER A CA 1
ATOM 752 C C . SER A 1 97 ? 11.920 -3.896 6.994 1.00 89.31 97 SER A C 1
ATOM 754 O O . SER A 1 97 ? 10.764 -3.708 6.615 1.00 89.31 97 SER A O 1
ATOM 756 N N . ALA A 1 98 ? 12.769 -4.671 6.309 1.00 88.31 98 ALA A N 1
ATOM 757 C CA . ALA A 1 98 ? 12.366 -5.432 5.122 1.00 88.31 98 ALA A CA 1
ATOM 758 C C . ALA A 1 98 ? 11.271 -6.483 5.412 1.00 88.31 98 ALA A C 1
ATOM 760 O O . ALA A 1 98 ? 10.294 -6.500 4.666 1.00 88.31 98 ALA A O 1
ATOM 761 N N . PRO A 1 99 ? 11.336 -7.274 6.506 1.00 88.50 99 PRO A N 1
ATOM 762 C CA . PRO A 1 99 ?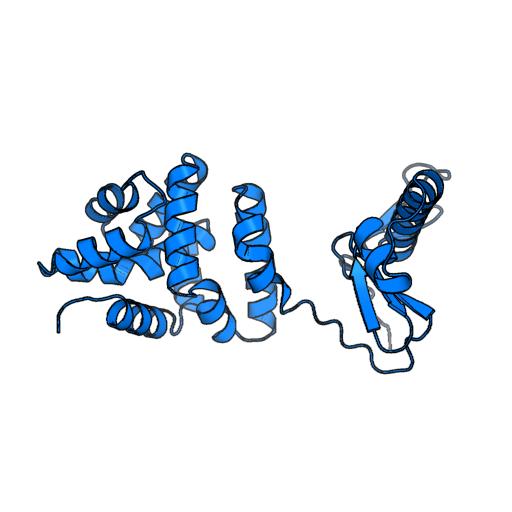 10.263 -8.216 6.841 1.00 88.50 99 PRO A CA 1
ATOM 763 C C . PRO A 1 99 ? 8.913 -7.529 7.084 1.00 88.50 99 PRO A C 1
ATOM 765 O O . PRO A 1 99 ? 7.869 -8.034 6.683 1.00 88.50 99 PRO A O 1
ATOM 768 N N . LEU A 1 100 ? 8.916 -6.325 7.673 1.00 90.56 100 LEU A N 1
ATOM 769 C CA . LEU A 1 100 ? 7.685 -5.549 7.826 1.00 90.56 100 LEU A CA 1
ATOM 770 C C . LEU A 1 100 ? 7.106 -5.141 6.466 1.00 90.56 100 LEU A C 1
ATOM 772 O O . LEU A 1 100 ? 5.891 -5.188 6.286 1.00 90.56 100 LEU A O 1
ATOM 776 N N . ARG A 1 101 ? 7.956 -4.750 5.506 1.00 91.69 101 ARG A N 1
ATOM 777 C CA . ARG A 1 101 ? 7.500 -4.426 4.146 1.00 91.69 101 ARG A CA 1
ATOM 778 C C . ARG A 1 101 ? 6.854 -5.628 3.466 1.00 91.69 101 ARG A C 1
ATOM 780 O O . ARG A 1 101 ? 5.848 -5.449 2.798 1.00 91.69 101 ARG A O 1
ATOM 787 N N . GLU A 1 102 ? 7.374 -6.833 3.671 1.00 90.00 102 GLU A N 1
ATOM 788 C CA . GLU A 1 102 ? 6.759 -8.050 3.131 1.00 90.00 102 GLU A CA 1
ATOM 789 C C . GLU A 1 102 ? 5.376 -8.322 3.748 1.00 90.00 102 GLU A C 1
ATOM 791 O O . GLU A 1 102 ? 4.451 -8.708 3.032 1.00 90.00 102 GLU A O 1
ATOM 796 N N . GLU A 1 103 ? 5.198 -8.082 5.055 1.00 91.12 103 GLU A N 1
ATOM 797 C CA . GLU A 1 103 ? 3.895 -8.264 5.717 1.00 91.12 103 GLU A CA 1
ATOM 798 C C . GLU A 1 103 ? 2.871 -7.244 5.206 1.00 91.12 103 GLU A C 1
ATOM 800 O O . GLU A 1 103 ? 1.730 -7.593 4.898 1.00 91.12 103 GLU A O 1
ATOM 805 N N . LEU A 1 104 ? 3.293 -5.987 5.066 1.00 93.31 104 LEU A N 1
ATOM 806 C CA . LEU A 1 104 ? 2.487 -4.927 4.467 1.00 93.31 104 LEU A CA 1
ATOM 807 C C . LEU A 1 104 ? 2.123 -5.248 3.014 1.00 93.31 104 LEU A C 1
ATOM 809 O O . LEU A 1 104 ? 0.963 -5.101 2.628 1.00 93.31 104 LEU A O 1
ATOM 813 N N . ASP A 1 105 ? 3.077 -5.753 2.231 1.00 91.81 105 ASP A N 1
ATOM 814 C CA . ASP A 1 105 ? 2.844 -6.169 0.853 1.00 91.81 105 ASP A CA 1
ATOM 815 C C . ASP A 1 105 ? 1.807 -7.286 0.757 1.00 91.81 105 ASP A C 1
ATOM 817 O O . ASP A 1 105 ? 0.936 -7.244 -0.115 1.00 91.81 105 ASP A O 1
ATOM 821 N N . ALA A 1 106 ? 1.873 -8.278 1.647 1.00 90.94 106 ALA A N 1
ATOM 822 C CA . ALA A 1 106 ? 0.892 -9.354 1.700 1.00 90.94 106 ALA A CA 1
ATOM 823 C C . ALA A 1 106 ? -0.515 -8.806 1.971 1.00 90.94 106 ALA A C 1
ATOM 825 O O . ALA A 1 106 ? -1.455 -9.155 1.257 1.00 90.94 106 ALA A O 1
ATOM 826 N N . VAL A 1 107 ? -0.654 -7.890 2.936 1.00 92.69 107 VAL A N 1
ATOM 827 C CA . VAL A 1 107 ? -1.939 -7.252 3.260 1.00 92.69 107 VAL A CA 1
ATOM 828 C C . VAL A 1 107 ? -2.468 -6.438 2.079 1.00 92.69 107 VAL A C 1
ATOM 830 O O . VAL A 1 107 ? -3.608 -6.635 1.659 1.00 92.69 107 VAL A O 1
ATOM 833 N N . LEU A 1 108 ? -1.649 -5.559 1.498 1.00 93.31 108 LEU A N 1
ATOM 834 C CA . LEU A 1 108 ? -2.065 -4.695 0.392 1.00 93.31 108 LEU A CA 1
ATOM 835 C C . LEU A 1 108 ? -2.457 -5.488 -0.860 1.00 93.31 108 LEU A C 1
ATOM 837 O O . LEU A 1 108 ? -3.426 -5.121 -1.526 1.00 93.31 108 LEU A O 1
ATOM 841 N N . LYS A 1 109 ? -1.738 -6.573 -1.174 1.00 90.38 109 LYS A N 1
ATOM 842 C CA . LYS A 1 109 ? -2.066 -7.465 -2.297 1.00 90.38 109 LYS A CA 1
ATOM 843 C C . LYS A 1 109 ? -3.330 -8.261 -2.027 1.00 90.38 109 LYS A C 1
ATOM 845 O O . LYS A 1 109 ? -4.218 -8.289 -2.872 1.00 90.38 109 LYS A O 1
ATOM 850 N N . GLN A 1 110 ? -3.427 -8.880 -0.852 1.00 89.56 110 GLN A N 1
ATOM 851 C CA . GLN A 1 110 ? -4.565 -9.722 -0.505 1.00 89.56 110 GLN A CA 1
ATOM 852 C C . GLN A 1 110 ? -5.859 -8.914 -0.417 1.00 89.56 110 GLN A C 1
ATOM 854 O O . GLN A 1 110 ? -6.922 -9.464 -0.658 1.00 89.56 110 GLN A O 1
ATOM 859 N N . LEU A 1 111 ? -5.795 -7.629 -0.081 1.00 90.19 111 LEU A N 1
ATOM 860 C CA . LEU A 1 111 ? -6.960 -6.745 -0.043 1.00 90.19 111 LEU A CA 1
ATOM 861 C C . LEU A 1 111 ? -7.130 -5.918 -1.322 1.00 90.19 111 LEU A C 1
ATOM 863 O O . LEU A 1 111 ? -8.065 -5.130 -1.405 1.00 90.19 111 LEU A O 1
ATOM 867 N N . GLU A 1 112 ? -6.232 -6.080 -2.298 1.00 89.69 112 GLU A N 1
ATOM 868 C CA . GLU A 1 112 ? -6.234 -5.356 -3.575 1.00 89.69 112 GLU A CA 1
ATOM 869 C C . GLU A 1 112 ? -6.280 -3.824 -3.403 1.00 89.69 112 GLU A C 1
ATOM 871 O O . GLU A 1 112 ? -6.786 -3.092 -4.253 1.00 89.69 112 GLU A O 1
ATOM 876 N N . VAL A 1 113 ? -5.710 -3.317 -2.303 1.00 93.62 113 VAL A N 1
ATOM 877 C CA . VAL A 1 113 ? -5.838 -1.913 -1.866 1.00 93.62 113 VAL A CA 1
ATOM 878 C C . VAL A 1 113 ? -5.325 -0.948 -2.925 1.00 93.62 113 VAL A C 1
ATOM 880 O O . VAL A 1 113 ? -5.952 0.075 -3.175 1.00 93.62 113 VAL A O 1
ATOM 883 N N . VAL A 1 114 ? -4.200 -1.266 -3.569 1.00 91.06 114 VAL A N 1
ATOM 884 C CA . VAL A 1 114 ? -3.594 -0.398 -4.592 1.00 91.06 114 VAL A CA 1
ATOM 885 C C . VAL A 1 114 ? -4.496 -0.276 -5.822 1.00 91.06 114 VAL A C 1
ATOM 887 O O . VAL A 1 114 ? -4.666 0.826 -6.340 1.00 91.06 114 VAL A O 1
ATOM 890 N N . ALA A 1 115 ? -5.100 -1.383 -6.266 1.00 87.12 115 ALA A N 1
ATOM 891 C CA . ALA A 1 115 ? -6.027 -1.376 -7.395 1.00 87.12 115 ALA A CA 1
ATOM 892 C C . ALA A 1 115 ? -7.306 -0.603 -7.039 1.00 87.12 115 ALA A C 1
ATOM 894 O O . ALA A 1 115 ? -7.674 0.334 -7.743 1.00 87.12 115 ALA A O 1
ATOM 895 N N . LEU A 1 116 ? -7.908 -0.908 -5.884 1.00 88.3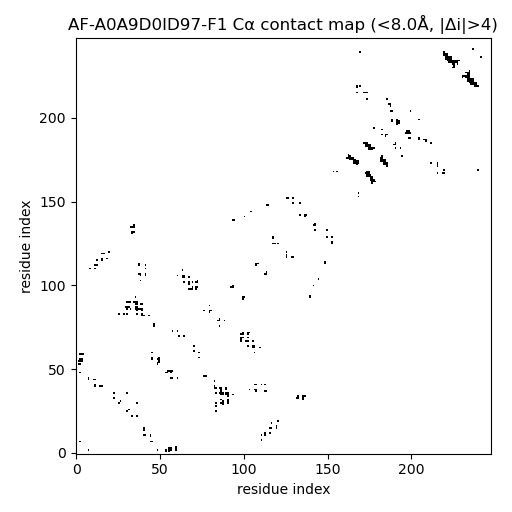8 116 LEU A N 1
ATOM 896 C CA . LEU A 1 116 ? -9.107 -0.222 -5.395 1.00 88.38 116 LEU A CA 1
ATOM 897 C C . LEU A 1 116 ? -8.884 1.282 -5.196 1.00 88.38 116 LEU A C 1
ATOM 899 O O . LEU A 1 116 ? -9.740 2.081 -5.566 1.00 88.38 116 LEU A O 1
ATOM 903 N N . ALA A 1 117 ? -7.745 1.687 -4.627 1.00 90.94 117 ALA A N 1
ATOM 904 C CA . ALA A 1 117 ? -7.420 3.094 -4.412 1.00 90.94 117 ALA A CA 1
ATOM 905 C C . ALA A 1 117 ? -7.295 3.841 -5.744 1.00 90.94 117 ALA A C 1
ATOM 907 O O . ALA A 1 117 ? -7.850 4.931 -5.891 1.00 90.94 117 ALA A O 1
ATOM 908 N N . ARG A 1 118 ? -6.612 3.242 -6.723 1.00 87.62 118 ARG A N 1
ATOM 909 C CA . ARG A 1 118 ? -6.421 3.829 -8.050 1.00 87.62 118 ARG A CA 1
ATOM 910 C C . ARG A 1 118 ? -7.730 3.946 -8.829 1.00 87.62 118 ARG A C 1
ATOM 912 O O . ARG A 1 118 ? -7.988 4.988 -9.420 1.00 87.62 118 ARG A O 1
ATOM 919 N N . ASP A 1 119 ? -8.571 2.917 -8.822 1.00 86.12 119 ASP A N 1
ATOM 920 C CA . ASP A 1 119 ? -9.801 2.898 -9.626 1.00 86.12 119 ASP A CA 1
ATOM 921 C C . ASP A 1 119 ? -10.815 3.969 -9.175 1.00 86.12 119 ASP A C 1
ATOM 923 O O . ASP A 1 119 ? -11.664 4.401 -9.957 1.00 86.12 119 ASP A O 1
ATOM 927 N N . ARG A 1 120 ? -10.687 4.453 -7.931 1.00 86.06 120 ARG A N 1
ATOM 928 C CA . ARG A 1 120 ? -11.476 5.560 -7.362 1.00 86.06 120 ARG A CA 1
ATOM 929 C C . ARG A 1 120 ? -10.964 6.953 -7.749 1.00 86.06 120 ARG A C 1
ATOM 931 O O . ARG A 1 120 ? -11.646 7.932 -7.456 1.00 86.06 120 ARG A O 1
ATOM 938 N N . LEU A 1 121 ? -9.785 7.051 -8.359 1.00 86.50 121 LEU A N 1
ATOM 939 C CA . LEU A 1 121 ? -9.210 8.307 -8.839 1.00 86.50 121 LEU A CA 1
ATOM 940 C C . LEU A 1 121 ? -9.630 8.608 -10.281 1.00 86.50 121 LEU A C 1
ATOM 942 O O . LEU A 1 121 ? -9.983 7.703 -11.047 1.00 86.50 121 LEU A O 1
ATOM 946 N N . ASP A 1 122 ? -9.547 9.886 -10.651 1.00 82.62 122 ASP A N 1
ATOM 947 C CA . ASP A 1 122 ? -9.638 10.325 -12.041 1.00 82.62 122 ASP A CA 1
ATOM 948 C C . ASP A 1 122 ? -8.333 10.068 -12.813 1.00 82.62 122 ASP A C 1
ATOM 950 O O . ASP A 1 122 ? -7.306 9.708 -12.247 1.00 82.62 122 ASP A O 1
ATOM 954 N N . GLU A 1 123 ? -8.366 10.235 -14.133 1.00 72.56 123 GLU A N 1
ATOM 955 C CA . GLU A 1 123 ? -7.240 9.901 -15.011 1.00 72.56 123 GLU A CA 1
ATOM 956 C C . GLU A 1 123 ? -5.946 10.680 -14.692 1.00 72.56 123 GLU A C 1
ATOM 958 O O . GLU A 1 123 ? -4.845 10.138 -14.804 1.00 72.56 123 GLU A O 1
ATOM 963 N N . SER A 1 124 ? -6.056 11.946 -14.282 1.00 71.31 124 SER A N 1
ATOM 964 C CA . SER A 1 124 ? -4.904 12.757 -13.868 1.00 71.31 124 SER A CA 1
ATOM 965 C C . SER A 1 124 ? -4.303 12.263 -12.557 1.00 71.31 124 SER A C 1
ATOM 967 O O . SER A 1 124 ? -3.088 12.073 -12.460 1.00 71.31 124 SER A O 1
ATOM 969 N N . ASP A 1 125 ? -5.153 12.013 -11.565 1.00 81.75 125 ASP A N 1
ATOM 970 C CA . ASP A 1 125 ? -4.740 11.558 -10.247 1.00 81.75 125 ASP A CA 1
ATOM 971 C C . ASP A 1 125 ? -4.199 10.127 -10.295 1.00 81.75 125 ASP A C 1
ATOM 973 O O . ASP A 1 125 ? -3.271 9.803 -9.557 1.00 81.75 125 ASP A O 1
ATOM 977 N N . ARG A 1 126 ? -4.708 9.264 -11.183 1.00 82.56 126 ARG A N 1
ATOM 978 C CA . ARG A 1 126 ? -4.194 7.896 -11.374 1.00 82.56 126 ARG A CA 1
ATOM 979 C C . ARG A 1 126 ? -2.742 7.865 -11.822 1.00 82.56 126 ARG A C 1
ATOM 981 O O . ARG A 1 126 ? -1.960 7.056 -11.311 1.00 82.56 126 ARG A O 1
ATOM 988 N N . ARG A 1 127 ? -2.364 8.755 -12.744 1.00 78.31 127 ARG A N 1
ATOM 989 C CA . ARG A 1 127 ? -0.972 8.882 -13.196 1.00 78.31 127 ARG A CA 1
ATOM 990 C C . ARG A 1 127 ? -0.071 9.354 -12.066 1.00 78.31 127 ARG A C 1
ATOM 992 O O . ARG A 1 127 ? 0.894 8.661 -11.749 1.00 78.31 127 ARG A O 1
ATOM 999 N N . TRP A 1 128 ? -0.453 10.439 -11.390 1.00 85.25 128 TRP A N 1
ATOM 1000 C CA . TRP A 1 128 ? 0.262 10.934 -10.209 1.00 85.25 128 TRP A CA 1
ATOM 1001 C C . TRP A 1 128 ? 0.422 9.848 -9.132 1.00 85.25 128 TRP A C 1
ATOM 1003 O O . TRP A 1 128 ? 1.514 9.656 -8.593 1.00 85.25 128 TRP A O 1
ATOM 1013 N N . PHE A 1 129 ? -0.649 9.108 -8.840 1.00 88.69 129 PHE A N 1
ATOM 1014 C CA . PHE A 1 129 ? -0.662 8.015 -7.871 1.00 88.69 129 PHE A CA 1
ATOM 1015 C C . PHE A 1 129 ? 0.325 6.913 -8.250 1.00 88.69 129 PHE A C 1
ATOM 1017 O O . PHE A 1 129 ? 1.136 6.487 -7.428 1.00 88.69 129 PHE A O 1
ATOM 1024 N N . THR A 1 130 ? 0.271 6.469 -9.506 1.00 85.44 130 THR A N 1
ATOM 1025 C CA . THR A 1 130 ? 1.110 5.385 -10.022 1.00 85.44 130 THR A CA 1
ATOM 1026 C C . THR A 1 130 ? 2.587 5.771 -10.025 1.00 85.44 130 THR A C 1
ATOM 1028 O O . THR A 1 130 ? 3.430 4.947 -9.668 1.00 85.44 130 THR A O 1
ATOM 1031 N N . GLU A 1 131 ? 2.913 7.006 -10.408 1.00 82.19 131 GLU A N 1
ATOM 1032 C CA . GLU A 1 131 ? 4.282 7.532 -10.403 1.00 82.19 131 GLU A CA 1
ATOM 1033 C C . GLU A 1 131 ? 4.820 7.666 -8.977 1.00 82.19 131 GLU A C 1
ATOM 1035 O O . GLU A 1 131 ? 5.847 7.066 -8.656 1.00 82.19 131 GLU A O 1
ATOM 1040 N N . THR A 1 132 ? 4.068 8.333 -8.096 1.00 87.31 132 THR A N 1
ATOM 1041 C CA . THR A 1 132 ? 4.451 8.538 -6.689 1.00 87.31 132 THR A CA 1
ATOM 1042 C C . THR A 1 132 ? 4.683 7.202 -5.983 1.00 87.31 132 THR A C 1
ATOM 1044 O O . THR A 1 132 ? 5.717 6.989 -5.349 1.00 87.31 132 THR A O 1
ATOM 1047 N N . LEU A 1 133 ? 3.746 6.258 -6.120 1.00 90.56 133 LEU A N 1
ATOM 1048 C CA . LEU A 1 133 ? 3.860 4.956 -5.471 1.00 90.56 133 LEU A CA 1
ATOM 1049 C C . LEU A 1 133 ? 5.013 4.129 -6.060 1.00 90.56 133 LEU A C 1
ATOM 1051 O O . LEU A 1 133 ? 5.715 3.446 -5.318 1.00 90.56 133 LEU A O 1
ATOM 1055 N N . ARG A 1 134 ? 5.263 4.206 -7.374 1.00 85.38 134 ARG A N 1
ATOM 1056 C CA . ARG A 1 134 ? 6.406 3.529 -8.008 1.00 85.38 134 ARG A CA 1
ATOM 1057 C C . ARG A 1 134 ? 7.736 4.046 -7.461 1.00 85.38 134 ARG A C 1
ATOM 1059 O O . ARG A 1 134 ? 8.601 3.225 -7.157 1.00 85.38 134 ARG A O 1
ATOM 1066 N N . GLU A 1 135 ? 7.906 5.360 -7.354 1.00 83.06 135 GLU A N 1
ATOM 1067 C CA . GLU A 1 135 ? 9.127 5.973 -6.817 1.00 83.06 135 GLU A CA 1
ATOM 1068 C C . GLU A 1 135 ? 9.370 5.557 -5.363 1.00 83.06 135 GLU A C 1
ATOM 1070 O O . GLU A 1 135 ? 10.473 5.126 -5.012 1.00 83.06 135 GLU A O 1
ATOM 1075 N N . GLU A 1 136 ? 8.327 5.595 -4.530 1.00 87.88 136 GLU A N 1
ATOM 1076 C CA . GLU A 1 136 ? 8.413 5.155 -3.137 1.00 87.88 136 GLU A CA 1
ATOM 1077 C C . GLU A 1 136 ? 8.795 3.675 -3.021 1.00 87.88 136 GLU A C 1
ATOM 1079 O O . GLU A 1 136 ? 9.724 3.331 -2.289 1.00 87.88 136 GLU A O 1
ATOM 1084 N N . LEU A 1 137 ? 8.128 2.794 -3.771 1.00 88.62 137 LEU A N 1
ATOM 1085 C CA . LEU A 1 137 ? 8.404 1.356 -3.747 1.00 88.62 137 LEU A CA 1
ATOM 1086 C C . LEU A 1 137 ? 9.785 1.012 -4.328 1.00 88.62 137 LEU A C 1
ATOM 1088 O O . LEU A 1 137 ? 10.416 0.038 -3.911 1.00 88.62 137 LEU A O 1
ATOM 1092 N N . ALA A 1 138 ? 10.276 1.790 -5.298 1.00 83.38 138 ALA A N 1
ATOM 1093 C CA . ALA A 1 138 ? 11.631 1.641 -5.823 1.00 83.38 138 ALA A CA 1
ATOM 1094 C C . ALA A 1 138 ? 12.668 1.985 -4.748 1.00 83.38 138 ALA A C 1
ATOM 1096 O O . ALA A 1 138 ? 13.607 1.219 -4.536 1.00 83.38 138 ALA A O 1
ATOM 1097 N N . ARG A 1 139 ? 12.454 3.091 -4.024 1.00 86.00 139 ARG A N 1
ATOM 1098 C CA . ARG A 1 13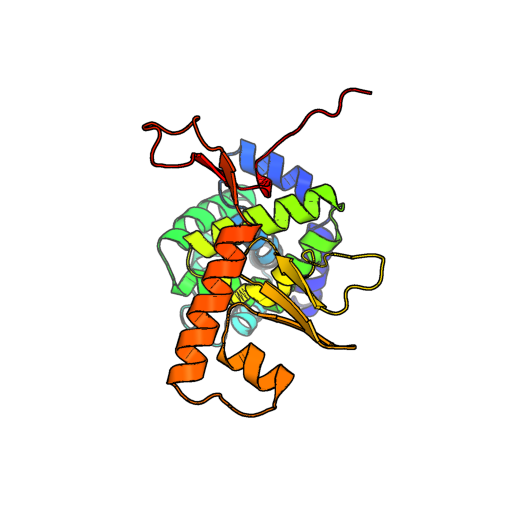9 ? 13.297 3.525 -2.901 1.00 86.00 139 ARG A CA 1
ATOM 1099 C C . ARG A 1 139 ? 13.309 2.506 -1.758 1.00 86.00 139 ARG A C 1
ATOM 1101 O O . ARG A 1 139 ? 14.359 2.263 -1.174 1.00 86.00 139 ARG A O 1
ATOM 1108 N N . LEU A 1 140 ? 12.160 1.896 -1.463 1.00 85.00 140 LEU A N 1
ATOM 1109 C CA . LEU A 1 140 ? 11.997 0.880 -0.414 1.00 85.00 140 LEU A CA 1
ATOM 1110 C C . LEU A 1 140 ? 12.445 -0.533 -0.840 1.00 85.00 140 LEU A C 1
ATOM 1112 O O . LEU A 1 140 ? 12.561 -1.432 -0.002 1.00 85.00 140 LEU A O 1
ATOM 1116 N N . GLY A 1 141 ? 12.708 -0.745 -2.132 1.00 83.88 141 GLY A N 1
ATOM 1117 C CA . GLY A 1 141 ? 13.170 -2.021 -2.681 1.00 83.88 141 GLY A CA 1
ATOM 1118 C C . GLY A 1 141 ? 12.078 -3.080 -2.877 1.00 83.88 141 GLY A C 1
ATOM 1119 O O . GLY A 1 141 ? 12.407 -4.231 -3.150 1.00 83.88 141 GLY A O 1
ATOM 1120 N N . ASN A 1 142 ? 10.792 -2.725 -2.776 1.00 85.88 142 ASN A N 1
ATOM 1121 C CA . ASN A 1 142 ? 9.652 -3.637 -2.946 1.00 85.88 142 ASN A CA 1
ATOM 1122 C C . ASN A 1 142 ? 8.842 -3.386 -4.237 1.00 85.88 142 ASN A C 1
ATOM 1124 O O . ASN A 1 142 ? 7.787 -3.979 -4.433 1.00 85.88 142 ASN A O 1
ATOM 1128 N N . LEU A 1 143 ? 9.342 -2.588 -5.190 1.00 80.19 143 LEU A N 1
ATOM 1129 C CA . LEU A 1 143 ? 8.658 -2.342 -6.474 1.00 80.19 143 LEU A CA 1
ATOM 1130 C C . LEU A 1 143 ? 8.313 -3.620 -7.261 1.00 80.19 143 LEU A C 1
ATOM 1132 O O . LEU A 1 143 ? 7.298 -3.666 -7.960 1.00 80.19 143 LEU A O 1
ATOM 1136 N N . ALA A 1 144 ? 9.140 -4.665 -7.164 1.00 74.56 144 ALA A N 1
ATOM 1137 C CA . ALA A 1 144 ? 8.902 -5.930 -7.862 1.00 74.56 144 ALA A CA 1
ATOM 1138 C C . ALA A 1 144 ? 7.537 -6.551 -7.504 1.00 74.56 144 ALA A C 1
ATOM 1140 O O . ALA A 1 144 ? 6.889 -7.120 -8.380 1.00 74.56 144 ALA A O 1
ATOM 1141 N N . SER A 1 145 ? 7.069 -6.351 -6.266 1.00 77.94 145 SER A N 1
ATOM 1142 C CA . SER A 1 145 ? 5.771 -6.815 -5.769 1.00 77.94 145 SER A CA 1
ATOM 1143 C C . SER A 1 145 ? 4.566 -6.223 -6.509 1.00 77.94 145 SER A C 1
ATOM 1145 O O . SER A 1 145 ? 3.510 -6.849 -6.510 1.00 77.94 145 SER A O 1
ATOM 1147 N N . TYR A 1 146 ? 4.701 -5.044 -7.126 1.00 78.94 146 TYR A N 1
ATOM 1148 C CA . TYR A 1 146 ? 3.573 -4.256 -7.650 1.00 78.94 146 TYR A CA 1
ATOM 1149 C C . TYR A 1 146 ? 3.672 -3.949 -9.142 1.00 78.94 146 TYR A C 1
ATOM 1151 O O . TYR A 1 146 ? 2.870 -3.184 -9.679 1.00 78.94 146 TYR A O 1
ATOM 1159 N N . ARG A 1 147 ? 4.656 -4.529 -9.837 1.00 72.12 147 ARG A N 1
ATOM 1160 C CA . ARG A 1 147 ? 4.944 -4.189 -11.235 1.00 72.12 147 ARG A CA 1
ATOM 1161 C C . ARG A 1 147 ? 3.742 -4.400 -12.157 1.00 72.12 147 ARG A C 1
ATOM 1163 O O . ARG A 1 147 ? 3.530 -3.577 -13.038 1.00 72.12 147 ARG A O 1
ATOM 1170 N N . GLU A 1 148 ? 2.972 -5.465 -11.950 1.00 67.56 148 GLU A N 1
ATOM 1171 C CA . GLU A 1 148 ? 1.788 -5.779 -12.762 1.00 67.56 148 GLU A CA 1
ATOM 1172 C C . GLU A 1 148 ? 0.645 -4.789 -12.516 1.00 67.56 148 GLU A C 1
ATOM 1174 O O . GLU A 1 148 ? 0.101 -4.227 -13.464 1.00 67.56 148 GLU A O 1
ATOM 1179 N N . VAL A 1 149 ? 0.343 -4.501 -11.246 1.00 71.88 149 VAL A N 1
ATOM 1180 C CA . VAL A 1 149 ? -0.717 -3.556 -10.859 1.00 71.88 149 VAL A CA 1
ATOM 1181 C C . VAL A 1 149 ? -0.405 -2.148 -11.383 1.00 71.88 149 VAL A C 1
ATOM 1183 O O . VAL A 1 149 ? -1.278 -1.488 -11.937 1.00 71.88 149 VAL A O 1
ATOM 1186 N N . LEU A 1 150 ? 0.856 -1.710 -11.299 1.00 72.38 150 LEU A N 1
ATOM 1187 C CA . LEU A 1 150 ? 1.308 -0.374 -11.719 1.00 72.38 150 LEU A CA 1
ATOM 1188 C C . LEU A 1 150 ? 1.651 -0.259 -13.219 1.00 72.38 150 LEU A C 1
ATOM 1190 O O . LEU A 1 150 ? 2.142 0.785 -13.663 1.00 72.38 150 LEU A O 1
ATOM 1194 N N . ALA A 1 151 ? 1.463 -1.317 -14.012 1.00 64.56 151 ALA A N 1
ATOM 1195 C CA . ALA A 1 151 ? 1.690 -1.290 -15.460 1.00 64.56 151 ALA A CA 1
ATOM 1196 C C . ALA A 1 151 ? 0.446 -0.874 -16.268 1.00 64.56 151 ALA A C 1
ATOM 1198 O O . ALA A 1 151 ? 0.577 -0.576 -17.453 1.00 64.56 151 ALA A O 1
ATOM 1199 N N . GLN A 1 152 ? -0.743 -0.846 -15.656 1.00 56.03 152 GLN A N 1
ATOM 1200 C CA . GLN A 1 152 ? -2.016 -0.737 -16.385 1.00 56.03 152 GLN A CA 1
ATOM 1201 C C . GLN A 1 152 ? -2.274 0.643 -17.028 1.00 56.03 152 GLN A C 1
ATOM 1203 O O . GLN A 1 152 ? -2.848 0.682 -18.111 1.00 56.03 152 GLN A O 1
ATOM 1208 N N . ASP A 1 153 ? -1.748 1.743 -16.477 1.00 49.25 153 ASP A N 1
ATOM 1209 C CA . ASP A 1 153 ? -1.904 3.100 -17.054 1.00 49.25 153 ASP A CA 1
ATOM 1210 C C . ASP A 1 153 ? -0.807 3.471 -18.069 1.00 49.25 153 ASP A C 1
ATOM 1212 O O . ASP A 1 153 ? -0.607 4.633 -18.417 1.00 49.25 153 ASP A O 1
ATOM 1216 N N . ARG A 1 154 ? -0.064 2.480 -18.573 1.00 49.97 154 ARG A N 1
ATOM 1217 C CA . ARG A 1 154 ? 0.963 2.681 -19.610 1.00 49.97 154 ARG A CA 1
ATOM 1218 C C . ARG A 1 154 ? 0.518 2.305 -21.012 1.00 49.97 154 ARG A C 1
ATOM 1220 O O . ARG A 1 154 ? 1.353 2.161 -21.907 1.00 49.97 154 ARG A O 1
ATOM 1227 N N . ALA A 1 155 ? -0.783 2.141 -21.213 1.00 42.25 155 ALA A N 1
ATOM 1228 C CA . ALA A 1 155 ? -1.337 1.923 -22.534 1.00 42.25 155 ALA A CA 1
ATOM 1229 C C . ALA A 1 155 ? -1.145 3.185 -23.393 1.00 42.25 155 ALA A C 1
ATOM 1231 O O . ALA A 1 155 ? -1.911 4.141 -23.318 1.00 42.25 155 ALA A O 1
ATOM 1232 N N . VAL A 1 156 ? -0.111 3.188 -24.235 1.00 46.41 156 VAL A N 1
ATOM 1233 C CA . VAL A 1 156 ? 0.030 4.176 -25.307 1.00 46.41 156 VAL A CA 1
ATOM 1234 C C . VAL A 1 156 ? -0.896 3.746 -26.445 1.00 46.41 156 VAL A C 1
ATOM 1236 O O . VAL A 1 156 ? -0.587 2.813 -27.186 1.00 46.41 156 VAL A O 1
ATOM 1239 N N . ALA A 1 157 ? -2.050 4.402 -26.5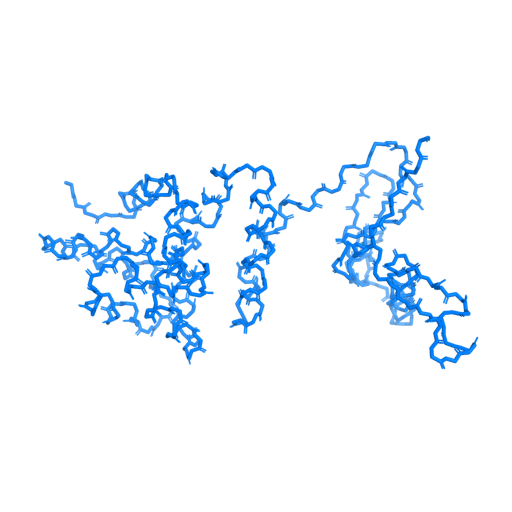73 1.00 39.03 157 ALA A N 1
ATOM 1240 C CA . ALA A 1 157 ? -2.949 4.207 -27.704 1.00 39.03 157 ALA A CA 1
ATOM 1241 C C . ALA A 1 157 ? -2.414 4.976 -28.921 1.00 39.03 157 ALA A C 1
ATOM 1243 O O . ALA A 1 157 ? -2.472 6.204 -28.968 1.00 39.03 157 ALA A O 1
ATOM 1244 N N . VAL A 1 158 ? -1.884 4.254 -29.908 1.00 45.19 158 VAL A N 1
ATOM 1245 C CA . VAL A 1 158 ? -1.458 4.835 -31.186 1.00 45.19 158 VAL A CA 1
ATOM 1246 C C . VAL A 1 158 ? -2.530 4.548 -32.230 1.00 45.19 158 VAL A C 1
ATOM 1248 O O . VAL A 1 158 ? -2.794 3.393 -32.554 1.00 45.19 158 VAL A O 1
ATOM 1251 N N . GLY A 1 159 ? -3.169 5.597 -32.745 1.00 30.23 159 GLY A N 1
ATOM 1252 C CA . GLY A 1 159 ? -4.087 5.491 -33.877 1.00 30.23 159 GLY A CA 1
ATOM 1253 C C . GLY A 1 159 ? -3.322 5.546 -35.199 1.00 30.23 159 GLY A C 1
ATOM 1254 O O . GLY A 1 159 ? -2.662 6.544 -35.474 1.00 30.23 159 GLY A O 1
ATOM 1255 N N . GLY A 1 160 ? -3.414 4.494 -36.016 1.00 44.09 160 GLY A N 1
ATOM 1256 C CA . GLY A 1 160 ? -2.779 4.413 -37.340 1.00 44.09 160 GLY A CA 1
ATOM 1257 C C . GLY A 1 160 ? -2.123 3.057 -37.614 1.00 44.09 160 GLY A C 1
ATOM 1258 O O . GLY A 1 160 ? -2.137 2.170 -36.762 1.00 44.09 160 GLY A O 1
ATOM 1259 N N . ASP A 1 161 ? -1.551 2.887 -38.810 1.00 49.66 161 ASP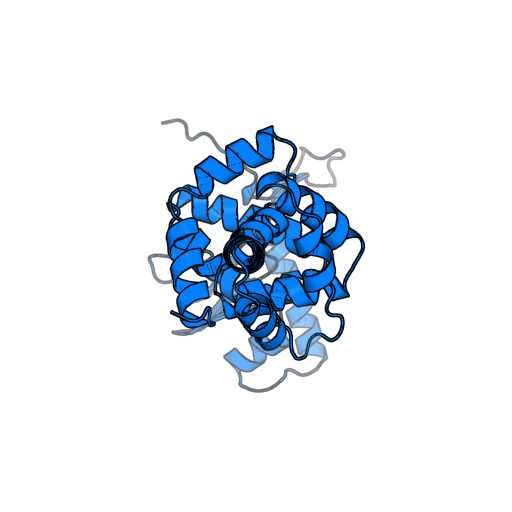 A N 1
ATOM 1260 C CA . ASP A 1 161 ? -0.682 1.740 -39.096 1.00 49.66 161 ASP A CA 1
ATOM 1261 C C . ASP A 1 161 ? 0.680 1.960 -38.427 1.00 49.66 161 ASP A C 1
ATOM 1263 O O . ASP A 1 161 ? 1.425 2.873 -38.778 1.00 49.66 161 ASP A O 1
ATOM 1267 N N . VAL A 1 162 ? 0.982 1.130 -37.432 1.00 50.31 162 VAL A N 1
ATOM 1268 C CA . VAL A 1 162 ? 2.240 1.155 -36.671 1.00 50.31 162 VAL A CA 1
ATOM 1269 C C . VAL A 1 162 ? 3.206 0.051 -37.108 1.00 50.31 162 VAL A C 1
ATOM 1271 O O . VAL A 1 162 ? 4.210 -0.199 -36.437 1.00 50.31 162 VAL A O 1
ATOM 1274 N N . SER A 1 163 ? 2.935 -0.613 -38.237 1.00 46.91 163 SER A N 1
ATOM 1275 C CA . SER A 1 163 ? 3.800 -1.657 -38.787 1.00 46.91 163 SER A CA 1
ATOM 1276 C C . SER A 1 163 ? 5.223 -1.129 -39.006 1.00 46.91 163 SER A C 1
ATOM 1278 O O . SER A 1 163 ? 5.445 -0.185 -39.759 1.00 46.91 163 SER A O 1
ATOM 1280 N N . GLY A 1 164 ? 6.205 -1.730 -38.326 1.00 47.59 164 GLY A N 1
ATOM 1281 C CA . GLY A 1 164 ? 7.616 -1.332 -38.423 1.00 47.59 164 GLY A CA 1
ATOM 1282 C C . GLY A 1 164 ? 8.018 -0.110 -37.587 1.00 47.59 164 GLY A C 1
ATOM 1283 O O . GLY A 1 164 ? 9.149 0.357 -37.713 1.00 47.59 164 GLY A O 1
ATOM 1284 N N . SER A 1 165 ? 7.133 0.397 -36.726 1.00 45.84 165 SER A N 1
ATOM 1285 C CA . SER A 1 165 ? 7.440 1.512 -35.825 1.00 45.84 165 SER A CA 1
ATOM 1286 C C . SER A 1 165 ? 8.000 1.030 -34.481 1.00 45.84 165 SER A C 1
ATOM 1288 O O . SER A 1 165 ? 7.587 -0.001 -33.947 1.00 45.84 165 SER A O 1
ATOM 1290 N N . ALA A 1 166 ? 8.934 1.802 -33.918 1.00 48.56 166 ALA A N 1
ATOM 1291 C CA . ALA A 1 166 ? 9.431 1.624 -32.557 1.00 48.56 166 ALA A CA 1
ATOM 1292 C C . ALA A 1 166 ? 8.744 2.628 -31.623 1.00 48.56 166 ALA A C 1
ATOM 1294 O O . ALA A 1 166 ? 8.751 3.830 -31.887 1.00 48.56 166 ALA A O 1
ATOM 1295 N N . LEU A 1 167 ? 8.169 2.135 -30.529 1.00 52.25 167 LEU A N 1
ATOM 1296 C CA . LEU A 1 167 ? 7.468 2.941 -29.533 1.00 52.25 167 LEU A CA 1
ATOM 1297 C C . LEU A 1 167 ? 8.292 2.971 -28.240 1.00 52.25 167 LEU A C 1
ATOM 1299 O O . LEU A 1 167 ? 8.556 1.934 -27.634 1.00 52.25 167 LEU A O 1
ATOM 1303 N N . ALA A 1 168 ? 8.721 4.159 -27.816 1.00 50.81 168 ALA A N 1
ATOM 1304 C CA . ALA A 1 168 ? 9.427 4.346 -26.552 1.00 50.81 168 ALA A CA 1
ATOM 1305 C C . ALA A 1 168 ? 8.410 4.618 -25.435 1.00 50.81 168 ALA A C 1
ATOM 1307 O O . ALA A 1 168 ? 7.731 5.641 -25.452 1.00 50.81 168 ALA A O 1
ATOM 1308 N N . THR A 1 169 ? 8.307 3.722 -24.451 1.00 52.06 169 THR A N 1
ATOM 1309 C CA . THR A 1 169 ? 7.315 3.838 -23.362 1.00 52.06 169 THR A CA 1
ATOM 1310 C C . THR A 1 169 ? 7.839 4.609 -22.142 1.00 52.06 169 THR A C 1
ATOM 1312 O O . THR A 1 169 ? 7.277 4.489 -21.058 1.00 52.06 169 THR A O 1
ATOM 1315 N N . GLY A 1 170 ? 8.952 5.342 -22.277 1.00 47.12 170 GLY A N 1
ATOM 1316 C CA . GLY A 1 170 ? 9.567 6.137 -21.201 1.00 47.12 170 GLY A CA 1
ATOM 1317 C C . GLY A 1 170 ? 10.441 5.363 -20.200 1.00 47.12 170 GLY A C 1
ATOM 1318 O O . GLY A 1 170 ? 11.321 5.957 -19.582 1.00 47.12 170 GLY A O 1
ATOM 1319 N N . ASP A 1 171 ? 10.313 4.036 -20.114 1.00 46.03 171 ASP A N 1
ATOM 1320 C CA . ASP A 1 171 ? 10.887 3.231 -19.014 1.00 46.03 171 ASP A CA 1
ATOM 1321 C C . ASP A 1 171 ? 11.956 2.233 -19.445 1.00 46.03 171 ASP A C 1
ATOM 1323 O O . ASP A 1 171 ? 11.882 1.038 -19.158 1.00 46.03 171 ASP A O 1
ATOM 1327 N N . GLU A 1 172 ? 12.920 2.722 -20.228 1.00 49.69 172 GLU A N 1
ATOM 1328 C CA . GLU A 1 172 ? 14.004 1.914 -20.825 1.00 49.69 172 GLU A CA 1
ATOM 1329 C C . GLU A 1 172 ? 13.509 0.728 -21.672 1.00 49.69 172 GLU A C 1
ATOM 1331 O O . GLU A 1 172 ? 14.296 -0.061 -22.181 1.00 49.69 172 GLU A O 1
ATOM 1336 N N . SER A 1 173 ? 12.196 0.636 -21.868 1.00 44.66 173 SER A N 1
ATOM 1337 C CA . SER A 1 173 ? 11.497 -0.428 -22.562 1.00 44.66 173 SER A CA 1
ATOM 1338 C C . SER A 1 173 ? 11.093 0.071 -23.935 1.00 44.66 173 SER A C 1
ATOM 1340 O O . SER A 1 173 ? 10.514 1.151 -24.086 1.00 44.66 173 SER A O 1
ATOM 1342 N N . LEU A 1 174 ? 11.435 -0.722 -24.945 1.00 48.56 174 LEU A N 1
ATOM 1343 C CA . LEU A 1 174 ? 11.060 -0.471 -26.322 1.00 48.56 174 LEU A CA 1
ATOM 1344 C C . LEU A 1 174 ? 9.889 -1.388 -26.670 1.00 48.56 174 LEU A C 1
ATOM 1346 O O . LEU A 1 174 ? 9.959 -2.597 -26.463 1.00 48.56 174 LEU A O 1
ATOM 1350 N N . ALA A 1 175 ? 8.811 -0.826 -27.198 1.00 50.12 175 ALA A N 1
ATOM 1351 C CA . ALA A 1 175 ? 7.744 -1.599 -27.799 1.00 50.12 175 ALA A CA 1
ATOM 1352 C C . ALA A 1 175 ? 7.989 -1.719 -29.309 1.00 50.12 175 ALA A C 1
ATOM 1354 O O . ALA A 1 175 ? 8.067 -0.717 -30.020 1.00 50.12 175 ALA A O 1
ATOM 1355 N N . VAL A 1 176 ? 8.157 -2.953 -29.786 1.00 50.16 176 VAL A N 1
ATOM 1356 C CA . VAL A 1 176 ? 8.314 -3.290 -31.204 1.00 50.16 176 VAL A CA 1
ATOM 1357 C C . VAL A 1 176 ? 7.034 -3.966 -31.670 1.00 50.16 176 VAL A C 1
ATOM 1359 O O . VAL A 1 176 ? 6.628 -4.986 -31.111 1.00 50.16 176 VAL A O 1
ATOM 1362 N N . VAL A 1 177 ? 6.394 -3.405 -32.694 1.00 49.03 177 VAL A N 1
ATOM 1363 C CA . VAL A 1 177 ? 5.206 -4.005 -33.308 1.00 49.03 177 VAL A CA 1
ATOM 1364 C C . VAL A 1 177 ? 5.642 -4.893 -34.471 1.00 49.03 177 VAL A C 1
ATOM 1366 O O . VAL A 1 177 ? 6.176 -4.407 -35.470 1.00 49.03 177 VAL A O 1
ATOM 1369 N N . ALA A 1 178 ? 5.426 -6.203 -34.339 1.00 45.75 178 ALA A N 1
ATOM 1370 C CA . ALA A 1 178 ? 5.726 -7.197 -35.366 1.00 45.75 178 ALA A CA 1
ATOM 1371 C C . ALA A 1 178 ? 4.413 -7.790 -35.903 1.00 45.75 178 ALA A C 1
ATOM 1373 O O . ALA A 1 178 ? 3.893 -8.781 -35.395 1.00 45.75 178 ALA A O 1
ATOM 1374 N N . GLY A 1 179 ? 3.852 -7.170 -36.943 1.00 52.84 179 GLY A N 1
ATOM 1375 C CA . GLY A 1 179 ? 2.565 -7.588 -37.505 1.00 52.84 179 GLY A CA 1
ATOM 1376 C C . GLY A 1 179 ? 1.393 -7.222 -36.588 1.00 52.84 179 GLY A C 1
ATOM 1377 O O . GLY A 1 179 ? 1.167 -6.045 -36.336 1.00 52.84 179 GLY A O 1
ATOM 1378 N N . ARG A 1 180 ? 0.631 -8.219 -36.112 1.00 41.94 180 ARG A N 1
ATOM 1379 C CA . ARG A 1 180 ? -0.506 -8.019 -35.183 1.00 41.94 180 ARG A CA 1
ATOM 1380 C C . ARG A 1 180 ? -0.109 -8.015 -33.703 1.00 41.94 180 ARG A C 1
ATOM 1382 O O . ARG A 1 180 ? -0.951 -7.698 -32.869 1.00 41.94 180 ARG A O 1
ATOM 1389 N N . ASP A 1 181 ? 1.143 -8.341 -33.393 1.00 38.62 181 ASP A N 1
ATOM 1390 C CA . ASP A 1 181 ? 1.615 -8.487 -32.020 1.00 38.62 181 ASP A CA 1
ATOM 1391 C C . ASP A 1 181 ? 2.452 -7.271 -31.596 1.00 38.62 181 ASP A C 1
ATOM 1393 O O . ASP A 1 181 ? 3.395 -6.861 -32.282 1.00 38.62 181 ASP A O 1
ATOM 1397 N N . VAL A 1 182 ? 2.110 -6.698 -30.440 1.00 45.22 182 VAL A N 1
ATOM 1398 C CA . VAL A 1 182 ? 2.862 -5.615 -29.792 1.00 45.22 182 VAL A CA 1
ATOM 1399 C C . VAL A 1 182 ? 3.776 -6.230 -28.736 1.00 45.22 182 VAL A C 1
ATOM 1401 O O . VAL A 1 182 ? 3.302 -6.777 -27.741 1.00 45.22 182 VAL A O 1
ATOM 1404 N N . ILE A 1 183 ? 5.091 -6.138 -28.930 1.00 48.34 183 ILE A N 1
ATOM 1405 C CA . ILE A 1 183 ? 6.086 -6.693 -28.005 1.00 48.34 183 ILE A CA 1
ATOM 1406 C C . ILE A 1 183 ? 6.722 -5.541 -27.233 1.00 48.34 183 ILE A C 1
ATOM 1408 O O . ILE A 1 183 ? 7.586 -4.851 -27.763 1.00 48.34 183 ILE A O 1
ATOM 1412 N N . ILE A 1 184 ? 6.322 -5.337 -25.976 1.00 50.22 184 ILE A N 1
ATOM 1413 C CA . ILE A 1 184 ? 6.935 -4.347 -25.075 1.00 50.22 184 ILE A CA 1
ATOM 1414 C C . ILE A 1 184 ? 8.105 -5.007 -24.344 1.00 50.22 184 ILE A C 1
ATOM 1416 O O . ILE A 1 184 ? 7.891 -5.784 -23.410 1.00 50.22 184 ILE A O 1
ATOM 1420 N N . THR A 1 185 ? 9.351 -4.749 -24.755 1.00 51.62 185 THR A N 1
ATOM 1421 C CA . THR A 1 185 ? 10.509 -5.299 -24.045 1.00 51.62 185 THR A CA 1
ATOM 1422 C C . THR A 1 185 ? 11.832 -4.548 -24.254 1.00 51.62 185 THR A C 1
ATOM 1424 O O . THR A 1 185 ? 12.218 -4.210 -25.368 1.00 51.62 185 THR A O 1
ATOM 1427 N N . ALA A 1 186 ? 12.561 -4.326 -23.155 1.00 51.00 186 ALA A N 1
ATOM 1428 C CA . ALA A 1 186 ? 13.986 -3.966 -23.152 1.00 51.00 186 ALA A CA 1
ATOM 1429 C C . ALA A 1 186 ? 14.910 -5.200 -23.199 1.00 51.00 186 ALA A C 1
ATOM 1431 O O . ALA A 1 186 ? 16.129 -5.066 -23.234 1.00 51.00 186 ALA A O 1
ATOM 1432 N N . ASP A 1 187 ? 14.333 -6.403 -23.122 1.00 61.09 187 ASP A N 1
ATOM 1433 C CA . ASP A 1 187 ? 15.052 -7.656 -22.931 1.00 61.09 187 ASP A CA 1
ATOM 1434 C C . ASP A 1 187 ? 15.231 -8.371 -24.284 1.00 61.09 187 ASP A C 1
ATOM 1436 O O . 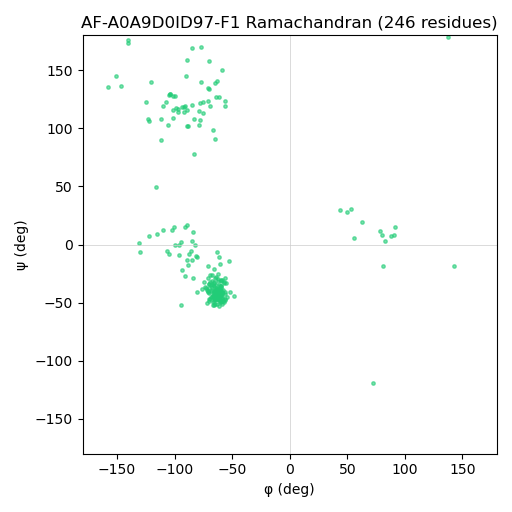ASP A 1 187 ? 14.234 -8.761 -24.911 1.00 61.09 187 ASP A O 1
ATOM 1440 N N . PRO A 1 188 ? 16.483 -8.578 -24.739 1.00 62.50 188 PRO A N 1
ATOM 1441 C CA . PRO A 1 188 ? 16.771 -9.325 -25.956 1.00 62.50 188 PRO A CA 1
ATOM 1442 C C . PRO A 1 188 ? 16.094 -10.698 -25.975 1.00 62.50 188 PRO A C 1
ATOM 1444 O O . PRO A 1 188 ? 15.551 -11.100 -27.001 1.00 62.50 188 PRO A O 1
ATOM 1447 N N . ASP A 1 189 ? 16.076 -11.419 -24.854 1.00 63.97 189 ASP A N 1
ATOM 1448 C CA . ASP A 1 189 ? 15.576 -12.794 -24.821 1.00 63.97 189 ASP A CA 1
ATOM 1449 C C . ASP A 1 189 ? 14.058 -12.839 -25.019 1.00 63.97 189 ASP A C 1
ATOM 1451 O O . ASP A 1 189 ? 13.543 -13.683 -25.759 1.00 63.97 189 ASP A O 1
ATOM 1455 N N . ARG A 1 190 ? 13.336 -11.869 -24.448 1.00 61.75 190 ARG A N 1
ATOM 1456 C CA . ARG A 1 190 ? 11.891 -11.706 -24.667 1.00 61.75 190 ARG A CA 1
ATOM 1457 C C . ARG A 1 190 ? 11.566 -11.287 -26.097 1.00 61.75 190 ARG A C 1
ATOM 1459 O O . ARG A 1 190 ? 10.604 -11.805 -26.664 1.00 61.75 190 ARG A O 1
ATOM 1466 N N . LEU A 1 191 ? 12.368 -10.403 -26.696 1.00 64.38 191 LEU A N 1
ATOM 1467 C CA . LEU A 1 191 ? 12.192 -9.989 -28.091 1.00 64.38 191 LEU A CA 1
ATOM 1468 C C . LEU A 1 191 ? 12.325 -11.192 -29.032 1.00 64.38 191 LEU A C 1
ATOM 1470 O O . LEU A 1 191 ? 11.476 -11.431 -29.890 1.00 64.38 191 LEU A O 1
ATOM 1474 N N . TRP A 1 192 ? 13.373 -11.990 -28.845 1.00 66.62 192 TRP A N 1
ATOM 1475 C CA . TRP A 1 192 ? 13.634 -13.157 -29.682 1.00 66.62 192 TRP A CA 1
ATOM 1476 C C . TRP A 1 192 ? 12.640 -14.297 -29.456 1.00 66.62 192 TRP A C 1
ATOM 1478 O O . TRP A 1 192 ? 12.257 -14.974 -30.416 1.00 66.62 192 TRP A O 1
ATOM 1488 N N . TRP A 1 193 ? 12.158 -14.476 -28.224 1.00 60.59 193 TRP A N 1
ATOM 1489 C CA . TRP A 1 193 ? 11.056 -15.393 -27.942 1.00 60.59 193 TRP A CA 1
ATOM 1490 C C . TRP A 1 193 ? 9.788 -15.012 -28.711 1.00 60.59 193 TRP A C 1
ATOM 1492 O O . TRP A 1 193 ? 9.154 -15.874 -29.319 1.00 60.59 193 TRP A O 1
ATOM 1502 N N . ALA A 1 194 ? 9.451 -13.725 -28.753 1.00 57.91 194 ALA A N 1
ATOM 1503 C CA . ALA A 1 194 ? 8.258 -13.258 -29.440 1.00 57.91 194 ALA A CA 1
ATOM 1504 C C . ALA A 1 194 ? 8.381 -13.321 -30.976 1.00 57.91 194 ALA A C 1
ATOM 1506 O O . ALA A 1 194 ? 7.437 -13.730 -31.645 1.00 57.91 194 ALA A O 1
ATOM 1507 N N . ILE A 1 195 ? 9.551 -12.998 -31.542 1.00 64.62 195 ILE A N 1
ATOM 1508 C CA . ILE A 1 195 ? 9.748 -12.978 -33.004 1.00 64.62 195 ILE A CA 1
ATOM 1509 C C . ILE A 1 195 ? 9.986 -14.382 -33.580 1.00 64.62 195 ILE A C 1
ATOM 1511 O O . ILE A 1 195 ? 9.509 -14.690 -34.672 1.00 64.62 195 ILE A O 1
ATOM 1515 N N . ARG A 1 196 ? 10.767 -15.236 -32.904 1.00 65.69 196 ARG A N 1
ATOM 1516 C CA . ARG A 1 196 ? 11.202 -16.532 -33.468 1.00 65.69 196 ARG A CA 1
ATOM 1517 C C . ARG A 1 196 ? 10.996 -17.742 -32.559 1.00 65.69 196 ARG A C 1
ATOM 1519 O O . ARG A 1 196 ? 11.362 -18.842 -32.968 1.00 65.69 196 ARG A O 1
ATOM 1526 N N . ARG A 1 197 ? 10.434 -17.576 -31.352 1.00 62.12 197 ARG A N 1
ATOM 1527 C CA . ARG A 1 197 ? 10.255 -18.649 -30.345 1.00 62.12 197 ARG A CA 1
ATOM 1528 C C . ARG A 1 197 ? 11.528 -19.460 -30.072 1.00 62.12 197 ARG A C 1
ATOM 1530 O O . ARG A 1 197 ? 11.470 -20.637 -29.724 1.00 62.12 197 ARG A O 1
ATOM 1537 N N . ARG A 1 198 ? 12.698 -18.843 -30.251 1.00 61.44 198 ARG A N 1
ATOM 1538 C CA . ARG A 1 198 ? 14.004 -19.468 -30.030 1.00 61.44 198 ARG A CA 1
ATOM 1539 C C . ARG A 1 198 ? 14.988 -18.419 -29.515 1.00 61.44 198 ARG A C 1
ATOM 1541 O O . ARG A 1 198 ? 15.019 -17.326 -30.083 1.00 61.44 198 ARG A O 1
ATOM 1548 N N . PRO A 1 199 ? 15.800 -18.737 -28.492 1.00 61.25 199 PRO A N 1
ATOM 1549 C CA . PRO A 1 199 ? 16.837 -17.828 -28.032 1.00 61.25 199 PRO A CA 1
ATOM 1550 C C . PRO A 1 199 ? 17.873 -17.585 -29.144 1.00 61.25 199 PRO A C 1
ATOM 1552 O O . PRO A 1 199 ? 18.217 -18.516 -29.886 1.00 61.25 199 PRO A O 1
ATOM 1555 N N . PRO A 1 200 ? 18.353 -16.341 -29.288 1.00 72.12 200 PRO A N 1
ATOM 1556 C CA . PRO A 1 200 ? 19.359 -15.988 -30.278 1.00 72.12 200 PRO A CA 1
ATOM 1557 C C . PRO A 1 200 ? 20.717 -16.591 -29.906 1.00 72.12 200 PRO A C 1
ATOM 1559 O O . PRO A 1 200 ? 20.999 -16.862 -28.740 1.00 72.12 200 PRO A O 1
ATOM 1562 N N . ALA A 1 201 ? 21.597 -16.746 -30.897 1.00 81.06 201 ALA A N 1
ATOM 1563 C CA . ALA A 1 201 ? 23.014 -16.970 -30.620 1.00 81.06 201 ALA A CA 1
ATOM 1564 C C . ALA A 1 201 ? 23.584 -15.790 -29.808 1.00 81.06 201 ALA A C 1
ATOM 1566 O O . ALA A 1 201 ? 23.126 -14.656 -29.959 1.00 81.06 201 ALA A O 1
ATOM 1567 N N . GLU A 1 202 ? 24.587 -16.033 -28.964 1.00 74.25 202 GLU A N 1
ATOM 1568 C CA . GLU A 1 202 ? 25.059 -15.044 -27.983 1.00 74.25 202 GLU A CA 1
ATOM 1569 C C . GLU A 1 202 ? 25.567 -13.738 -28.620 1.00 74.25 202 GLU A C 1
ATOM 1571 O O . GLU A 1 202 ? 25.306 -12.649 -28.111 1.00 74.25 202 GLU A O 1
ATOM 1576 N N . GLU A 1 203 ? 26.212 -13.816 -29.785 1.00 75.38 203 GLU A N 1
ATOM 1577 C CA . GLU A 1 203 ? 26.628 -12.637 -30.556 1.00 75.38 203 GLU A CA 1
ATOM 1578 C C . GLU A 1 203 ? 25.434 -11.801 -31.023 1.00 75.38 203 GLU A C 1
ATOM 1580 O O . GLU A 1 203 ? 25.424 -10.575 -30.905 1.00 75.38 203 GLU A O 1
ATOM 1585 N N . LEU A 1 204 ? 24.386 -12.475 -31.494 1.00 74.44 204 LEU A N 1
ATOM 1586 C CA . LEU A 1 204 ? 23.159 -11.844 -31.957 1.00 74.44 204 LEU A CA 1
ATOM 1587 C C . LEU A 1 204 ? 22.381 -11.241 -30.779 1.00 74.44 204 LEU A C 1
ATOM 1589 O O . LEU A 1 204 ? 21.806 -10.162 -30.911 1.00 74.44 204 LEU A O 1
ATOM 1593 N N . ARG A 1 205 ? 22.435 -11.880 -29.602 1.00 72.50 205 ARG A N 1
ATOM 1594 C CA . ARG A 1 205 ? 21.908 -11.348 -28.337 1.00 72.50 205 ARG A CA 1
ATOM 1595 C C . ARG A 1 205 ? 22.596 -10.039 -27.952 1.00 72.50 205 ARG A C 1
ATOM 1597 O O . ARG A 1 205 ? 21.913 -9.059 -27.676 1.00 72.50 205 ARG A O 1
ATOM 1604 N N . ARG A 1 206 ? 23.935 -10.003 -27.983 1.00 72.12 206 ARG A N 1
ATOM 1605 C CA . ARG A 1 206 ? 24.735 -8.800 -27.676 1.00 72.12 206 ARG A CA 1
ATOM 1606 C C . ARG A 1 206 ? 24.489 -7.677 -28.684 1.00 72.12 206 ARG A C 1
ATOM 1608 O O . ARG A 1 206 ? 24.319 -6.530 -28.283 1.00 72.12 206 ARG A O 1
ATOM 1615 N N . ALA A 1 207 ? 24.412 -8.000 -29.975 1.00 73.00 207 ALA A N 1
ATOM 1616 C CA . ALA A 1 207 ? 24.075 -7.028 -31.013 1.00 73.00 207 ALA A CA 1
ATOM 1617 C C . ALA A 1 207 ? 22.653 -6.467 -30.834 1.00 73.00 207 ALA A C 1
ATOM 1619 O O . ALA A 1 207 ? 22.436 -5.271 -31.011 1.00 73.00 207 ALA A O 1
ATOM 1620 N N . THR A 1 208 ? 21.702 -7.316 -30.430 1.00 67.69 208 THR A N 1
ATOM 1621 C CA . THR A 1 208 ? 20.321 -6.910 -30.133 1.00 67.69 208 THR A CA 1
ATOM 1622 C C . THR A 1 208 ? 20.266 -5.983 -28.920 1.00 67.69 208 THR A C 1
ATOM 1624 O O . THR A 1 208 ? 19.649 -4.928 -29.009 1.00 67.69 208 THR A O 1
ATOM 1627 N N . ASP A 1 209 ? 20.944 -6.320 -27.819 1.00 69.69 209 ASP A N 1
ATOM 1628 C CA . ASP A 1 209 ? 21.045 -5.449 -26.636 1.00 69.69 209 ASP A CA 1
ATOM 1629 C C . ASP A 1 209 ? 21.628 -4.077 -27.005 1.00 69.69 209 ASP A C 1
ATOM 1631 O O . ASP A 1 209 ? 21.048 -3.038 -26.691 1.00 69.69 209 ASP A O 1
ATOM 1635 N N . HIS A 1 210 ? 22.724 -4.064 -27.767 1.00 69.00 210 HIS A N 1
ATOM 1636 C CA . HIS A 1 210 ? 23.346 -2.826 -28.225 1.00 69.00 210 HIS A CA 1
ATOM 1637 C C . HIS A 1 210 ? 22.407 -1.995 -29.113 1.00 69.00 210 HIS A C 1
ATOM 1639 O O . HIS A 1 210 ? 22.303 -0.780 -28.950 1.00 69.00 210 HIS A O 1
ATOM 1645 N N . TYR A 1 211 ? 21.691 -2.649 -30.028 1.00 69.38 211 TYR A N 1
ATOM 1646 C CA . TYR A 1 211 ? 20.723 -2.009 -30.914 1.00 69.38 211 TYR A CA 1
ATOM 1647 C C . TYR A 1 211 ? 19.532 -1.416 -30.148 1.00 69.38 211 TYR A C 1
ATOM 1649 O O . TYR A 1 211 ? 19.172 -0.263 -30.385 1.00 69.38 211 TYR A O 1
ATOM 1657 N N . LEU A 1 212 ? 18.958 -2.159 -29.197 1.00 65.31 212 LEU A N 1
ATOM 1658 C CA . LEU A 1 212 ? 17.849 -1.686 -28.364 1.00 65.31 212 LEU A CA 1
ATOM 1659 C C . LEU A 1 212 ? 18.273 -0.496 -27.495 1.00 65.31 212 LEU A C 1
ATOM 1661 O O . LEU A 1 212 ? 17.559 0.505 -27.440 1.00 65.31 212 LEU A O 1
ATOM 1665 N N . ARG A 1 213 ? 19.470 -0.542 -26.898 1.00 66.62 213 ARG A N 1
ATOM 1666 C CA . ARG A 1 213 ? 20.041 0.600 -26.164 1.00 66.62 213 ARG A CA 1
ATOM 1667 C C . ARG A 1 213 ? 20.244 1.815 -27.063 1.00 66.62 213 ARG A C 1
ATOM 1669 O O . ARG A 1 213 ? 19.913 2.929 -26.662 1.00 66.62 213 ARG A O 1
ATOM 1676 N N . ALA A 1 214 ? 20.761 1.619 -28.276 1.00 67.31 214 ALA A N 1
ATOM 1677 C CA . ALA A 1 214 ? 20.951 2.700 -29.240 1.00 67.31 214 ALA A CA 1
ATOM 1678 C C . ALA A 1 214 ? 19.614 3.328 -29.669 1.00 67.31 214 ALA A C 1
ATOM 1680 O O . ALA A 1 214 ? 19.519 4.549 -29.786 1.00 67.31 214 ALA A O 1
ATOM 1681 N N . LEU A 1 215 ? 18.574 2.512 -29.852 1.00 62.31 215 LEU A N 1
ATOM 1682 C CA . LEU A 1 215 ? 17.209 2.961 -30.123 1.00 62.31 215 LEU A CA 1
ATOM 1683 C C . LEU A 1 215 ? 16.653 3.803 -28.973 1.00 62.31 215 LEU A C 1
ATOM 1685 O O . LEU A 1 215 ? 16.239 4.938 -29.197 1.00 62.31 215 LEU A O 1
ATOM 1689 N N . VAL A 1 216 ? 16.697 3.289 -27.742 1.00 61.47 216 VAL A N 1
ATOM 1690 C CA . VAL A 1 216 ? 16.230 4.028 -26.561 1.00 61.47 216 VAL A CA 1
ATOM 1691 C C . VAL A 1 216 ? 16.986 5.348 -26.427 1.00 61.47 216 VAL A C 1
ATOM 1693 O O . VAL A 1 216 ? 16.362 6.395 -26.294 1.00 61.47 216 VAL A O 1
ATOM 1696 N N . ALA A 1 217 ? 18.315 5.339 -26.544 1.00 64.31 217 ALA A N 1
ATOM 1697 C CA . ALA A 1 217 ? 19.117 6.556 -26.462 1.00 64.31 217 ALA A CA 1
ATOM 1698 C C . ALA A 1 217 ? 18.769 7.575 -27.561 1.00 64.31 217 ALA A C 1
ATOM 1700 O O . ALA A 1 217 ? 18.742 8.773 -27.297 1.00 64.31 217 ALA A O 1
ATOM 1701 N N . ARG A 1 218 ? 18.480 7.117 -28.783 1.00 63.06 218 ARG A N 1
ATOM 1702 C CA . ARG A 1 218 ? 18.160 7.992 -29.918 1.00 63.06 218 ARG A CA 1
ATOM 1703 C C . ARG A 1 218 ? 16.763 8.605 -29.844 1.00 63.06 218 ARG A C 1
ATOM 1705 O O . ARG A 1 218 ? 16.575 9.707 -30.340 1.00 63.06 218 ARG A O 1
ATOM 1712 N N . TYR A 1 219 ? 15.796 7.891 -29.275 1.00 59.47 219 TYR A N 1
ATOM 1713 C CA . TYR A 1 219 ? 14.391 8.313 -29.267 1.00 59.47 219 TYR A CA 1
ATOM 1714 C C . TYR A 1 219 ? 13.896 8.805 -27.901 1.00 59.47 219 TYR A C 1
ATOM 1716 O O . TYR A 1 219 ? 12.773 9.285 -27.810 1.00 59.47 219 TYR A O 1
ATOM 1724 N N . ARG A 1 220 ? 14.710 8.715 -26.841 1.00 58.31 220 ARG A N 1
ATOM 1725 C CA . ARG A 1 220 ? 14.399 9.261 -25.506 1.00 58.31 220 ARG A CA 1
ATOM 1726 C C . ARG A 1 220 ? 14.889 10.697 -25.318 1.00 58.31 220 ARG A C 1
ATOM 1728 O O . ARG A 1 220 ? 14.313 11.434 -24.520 1.00 58.31 220 ARG A O 1
ATOM 1735 N N . TYR A 1 221 ? 15.941 11.083 -26.033 1.00 61.50 221 TYR A N 1
ATOM 1736 C CA . TYR A 1 221 ? 16.607 12.369 -25.860 1.00 61.50 221 TYR A CA 1
ATOM 1737 C C . TYR A 1 221 ? 16.567 13.178 -27.150 1.00 61.50 221 TYR A C 1
ATOM 1739 O O . TYR A 1 221 ? 16.795 12.639 -28.232 1.00 61.50 221 TYR A O 1
ATOM 1747 N N . LEU A 1 222 ? 16.332 14.482 -27.025 1.00 65.06 222 LEU A N 1
ATOM 1748 C CA . LEU A 1 222 ? 16.604 15.426 -28.098 1.00 65.06 222 LEU A CA 1
ATOM 1749 C C . LEU A 1 222 ? 18.034 15.950 -27.938 1.00 65.06 222 LEU A C 1
ATOM 1751 O O . LEU A 1 222 ? 18.375 16.543 -26.912 1.00 65.06 222 LEU A O 1
ATOM 1755 N N . ASP A 1 223 ? 18.873 15.700 -28.943 1.00 64.50 223 ASP A N 1
ATOM 1756 C CA . ASP A 1 223 ? 20.254 16.182 -28.982 1.00 64.50 223 ASP A CA 1
ATOM 1757 C C . ASP A 1 223 ? 20.285 17.628 -29.512 1.00 64.50 223 ASP A C 1
ATOM 1759 O O . ASP A 1 223 ? 20.138 17.872 -30.714 1.00 64.50 223 ASP A O 1
ATOM 1763 N N . PHE A 1 224 ? 20.547 18.598 -28.638 1.00 60.84 224 PHE A N 1
ATOM 1764 C CA . PHE A 1 224 ? 20.786 19.986 -29.030 1.00 60.84 224 PHE A CA 1
ATOM 1765 C C . PHE A 1 224 ? 22.276 20.219 -29.298 1.00 60.84 224 PHE A C 1
ATOM 1767 O O . PHE A 1 224 ? 23.094 20.363 -28.382 1.00 60.84 224 PHE A O 1
ATOM 1774 N N . LYS A 1 225 ? 22.647 20.258 -30.581 1.00 60.09 225 LYS A N 1
ATOM 1775 C CA . LYS A 1 225 ? 24.010 20.609 -31.009 1.00 60.09 225 LYS A CA 1
ATOM 1776 C C . LYS A 1 225 ? 24.270 22.103 -30.777 1.00 60.09 225 LYS A C 1
ATOM 1778 O O . LYS A 1 225 ? 23.429 22.925 -31.119 1.00 60.09 225 LYS A O 1
ATOM 1783 N N . GLY A 1 226 ? 25.432 22.441 -30.215 1.00 57.62 226 GLY A N 1
ATOM 1784 C CA . GLY A 1 226 ? 25.852 23.831 -29.965 1.00 57.62 226 GLY A CA 1
ATOM 1785 C C . GLY A 1 226 ? 25.314 24.473 -28.677 1.00 57.62 226 GLY A C 1
ATOM 1786 O O . GLY A 1 226 ? 25.588 25.640 -28.434 1.00 57.62 226 GLY A O 1
ATOM 1787 N N . MET A 1 227 ? 24.570 23.734 -27.843 1.00 55.44 227 MET A N 1
ATOM 1788 C CA . MET A 1 227 ? 24.064 24.207 -26.537 1.00 55.44 227 MET A CA 1
ATOM 1789 C C . MET A 1 227 ? 24.647 23.442 -25.334 1.00 55.44 227 MET A C 1
ATOM 1791 O O . MET A 1 227 ? 24.182 23.597 -24.207 1.00 55.44 227 MET A O 1
ATOM 1795 N N . GLY A 1 228 ? 25.653 22.592 -25.555 1.00 57.25 228 GLY A N 1
ATOM 1796 C CA . GLY A 1 228 ? 26.385 21.927 -24.477 1.00 57.25 228 GLY A CA 1
ATOM 1797 C C . GLY A 1 228 ? 27.522 22.788 -23.924 1.00 57.25 228 GLY A C 1
ATOM 1798 O O . GLY A 1 228 ? 27.932 23.770 -24.533 1.00 57.25 228 GLY A O 1
ATOM 1799 N N . ILE A 1 229 ? 28.096 22.370 -22.791 1.00 52.75 229 ILE A N 1
ATOM 1800 C CA . ILE A 1 229 ? 29.224 23.043 -22.104 1.00 52.75 229 ILE A CA 1
ATOM 1801 C C . ILE A 1 229 ? 30.492 23.099 -23.001 1.00 52.75 229 ILE A C 1
ATOM 1803 O O . ILE A 1 229 ? 31.451 23.813 -22.718 1.00 52.75 229 ILE A O 1
ATOM 1807 N N . SER A 1 230 ? 30.490 22.371 -24.124 1.00 48.28 230 SER A N 1
ATOM 1808 C CA . SER A 1 230 ? 31.479 22.426 -25.200 1.00 48.28 230 SER A CA 1
ATOM 1809 C C . SER A 1 230 ? 30.813 22.055 -26.534 1.00 48.28 230 SER A C 1
ATOM 1811 O O . SER A 1 230 ? 29.983 21.145 -26.556 1.00 48.28 230 SER A O 1
ATOM 1813 N N . ASP A 1 231 ? 3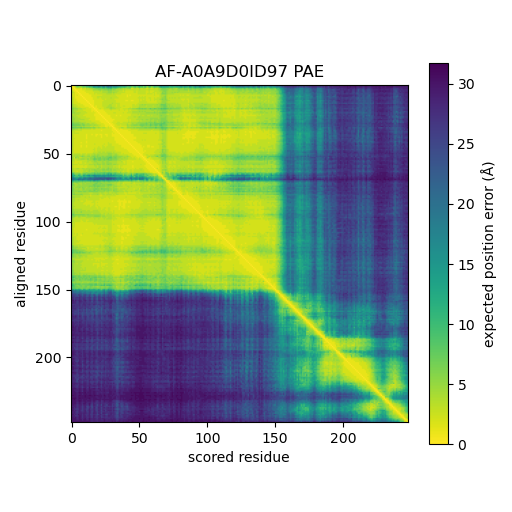1.227 22.668 -27.653 1.00 52.09 231 ASP A N 1
ATOM 1814 C CA . ASP A 1 231 ? 30.716 22.414 -29.024 1.00 52.09 231 ASP A CA 1
ATOM 1815 C C . ASP A 1 231 ? 30.735 20.936 -29.462 1.00 52.09 231 ASP A C 1
ATOM 1817 O O . ASP A 1 231 ? 30.119 20.555 -30.459 1.00 52.09 231 ASP A O 1
ATOM 1821 N N . ARG A 1 232 ? 31.453 20.081 -28.727 1.00 55.03 232 ARG A N 1
ATOM 1822 C CA . ARG A 1 232 ? 31.627 18.655 -29.030 1.00 55.03 232 ARG A CA 1
ATOM 1823 C C . ARG A 1 232 ? 30.671 17.725 -28.286 1.00 55.03 232 ARG A C 1
ATOM 1825 O O . ARG A 1 232 ? 30.641 16.542 -28.612 1.00 55.03 232 ARG A O 1
ATOM 1832 N N . VAL A 1 233 ? 29.904 18.219 -27.312 1.00 53.22 233 VAL A N 1
ATOM 1833 C CA . VAL A 1 233 ? 28.977 17.393 -26.524 1.00 53.22 233 VAL A CA 1
ATOM 1834 C C . VAL A 1 233 ? 27.567 17.975 -26.644 1.00 53.22 233 VAL A C 1
ATOM 1836 O O . VAL A 1 233 ? 27.320 19.047 -26.095 1.00 53.22 233 VAL A O 1
ATOM 1839 N N . PRO A 1 234 ? 26.640 17.325 -27.373 1.00 58.97 234 PRO A N 1
ATOM 1840 C CA . PRO A 1 234 ? 25.269 17.810 -27.487 1.00 58.97 234 PRO A CA 1
ATOM 1841 C C . PRO A 1 234 ? 24.570 17.765 -26.126 1.00 58.97 234 PRO A C 1
ATOM 1843 O O . PRO A 1 234 ? 24.721 16.803 -25.369 1.00 58.97 234 PRO A O 1
ATOM 1846 N N . LEU A 1 235 ? 23.792 18.805 -25.822 1.00 62.41 235 LEU A N 1
ATOM 1847 C CA . LEU A 1 235 ? 22.932 18.813 -24.645 1.00 62.41 235 LEU A CA 1
ATOM 1848 C C . LEU A 1 235 ? 21.783 17.828 -24.889 1.00 62.41 235 LEU A C 1
ATOM 1850 O O . LEU A 1 235 ? 21.072 17.946 -25.886 1.00 62.41 235 LEU A O 1
ATOM 1854 N N . ARG A 1 236 ? 21.628 16.852 -23.992 1.00 61.81 236 ARG A N 1
ATOM 1855 C CA . ARG A 1 236 ? 20.599 15.811 -24.075 1.00 61.81 236 ARG A CA 1
ATOM 1856 C C . ARG A 1 236 ? 19.457 16.134 -23.139 1.00 61.81 236 ARG A C 1
ATOM 1858 O O . ARG A 1 236 ? 19.623 16.014 -21.929 1.00 61.81 236 ARG A O 1
ATOM 1865 N N . LEU A 1 237 ? 18.310 16.505 -23.698 1.00 60.50 237 LEU A N 1
ATOM 1866 C CA . LEU A 1 237 ? 17.100 16.735 -22.912 1.00 60.50 237 LEU A CA 1
ATOM 1867 C C . LEU A 1 237 ? 16.126 15.564 -23.090 1.00 60.50 237 LEU A C 1
ATOM 1869 O O . LEU A 1 237 ? 15.859 15.182 -24.234 1.00 60.50 237 LEU A O 1
ATOM 1873 N N . PRO A 1 238 ? 15.620 14.961 -21.997 1.00 63.12 238 PRO A N 1
ATOM 1874 C CA . PRO A 1 238 ? 14.581 13.944 -22.084 1.00 63.12 238 PRO A CA 1
ATOM 1875 C C . PRO A 1 238 ? 13.324 14.539 -22.719 1.00 63.12 238 PRO A C 1
ATOM 1877 O O . PRO A 1 238 ? 12.810 15.550 -22.249 1.00 63.12 238 PRO A O 1
ATOM 1880 N N . LEU A 1 239 ? 12.798 13.900 -23.765 1.00 61.31 239 LEU A N 1
ATOM 1881 C CA . LEU A 1 239 ? 11.621 14.411 -24.481 1.00 61.31 239 LEU A CA 1
ATOM 1882 C C . LEU A 1 239 ? 10.383 14.553 -23.582 1.00 61.31 239 LEU A C 1
ATOM 1884 O O . LEU A 1 239 ? 9.573 15.444 -23.801 1.00 61.31 239 LEU A O 1
ATOM 1888 N N . LEU A 1 240 ? 10.255 13.704 -22.558 1.00 58.25 240 LEU A N 1
ATOM 1889 C CA . LEU A 1 240 ? 9.145 13.746 -21.598 1.00 58.25 240 LEU A CA 1
ATOM 1890 C C . LEU A 1 240 ? 9.204 14.947 -20.643 1.00 58.25 240 LEU A C 1
ATOM 1892 O O . LEU A 1 240 ? 8.191 15.303 -20.055 1.00 58.25 240 LEU A O 1
ATOM 1896 N N . GLU A 1 241 ? 10.367 15.580 -20.504 1.00 55.12 241 GLU A N 1
ATOM 1897 C CA . GLU A 1 241 ? 10.571 16.752 -19.646 1.00 55.12 241 GLU A CA 1
ATOM 1898 C C . GLU A 1 241 ? 10.542 18.064 -20.453 1.00 55.12 241 GLU A C 1
ATOM 1900 O O . GLU A 1 241 ? 10.688 19.153 -19.899 1.00 55.12 241 GLU A O 1
ATOM 1905 N N . MET A 1 242 ? 10.352 17.983 -21.777 1.00 58.94 242 MET A N 1
ATOM 1906 C CA . MET A 1 242 ? 10.356 19.142 -22.664 1.00 58.94 242 MET A CA 1
ATOM 1907 C C . MET A 1 242 ? 8.955 19.730 -22.861 1.00 58.94 242 MET A C 1
ATOM 1909 O O . MET A 1 242 ? 8.077 19.111 -23.456 1.00 58.94 242 MET A O 1
ATOM 1913 N N . TYR A 1 243 ? 8.779 20.988 -22.451 1.00 51.59 243 TYR A N 1
ATOM 1914 C CA . TYR A 1 243 ? 7.605 21.800 -22.771 1.00 51.59 243 TYR A CA 1
ATOM 1915 C C . TYR A 1 243 ? 7.895 22.700 -23.980 1.00 51.59 243 TYR A C 1
ATOM 1917 O O . TYR A 1 243 ? 8.758 23.577 -23.909 1.00 51.59 243 TYR A O 1
ATOM 1925 N N . VAL A 1 244 ? 7.177 22.501 -25.092 1.00 59.78 244 VAL A N 1
ATOM 1926 C CA . VAL A 1 244 ? 7.277 23.354 -26.289 1.00 59.78 244 VAL A CA 1
ATOM 1927 C C . VAL A 1 244 ? 5.970 24.136 -26.451 1.00 59.78 244 VAL A C 1
ATOM 1929 O O . VAL A 1 244 ? 4.954 23.538 -26.809 1.00 59.78 244 VAL A O 1
ATOM 1932 N N . PRO A 1 245 ? 5.956 25.458 -26.202 1.00 43.47 245 PRO A N 1
ATOM 1933 C CA . PRO A 1 245 ? 4.781 26.271 -26.473 1.00 43.47 245 PRO A CA 1
ATOM 1934 C C . PRO A 1 245 ? 4.580 26.385 -27.989 1.00 43.47 245 PRO A C 1
ATOM 1936 O O . PRO A 1 245 ? 5.443 26.896 -28.703 1.00 43.47 245 PRO A O 1
ATOM 1939 N N . LEU A 1 246 ? 3.440 25.910 -28.488 1.00 39.69 246 LEU A N 1
ATOM 1940 C CA . LEU A 1 246 ? 3.040 26.112 -29.879 1.00 39.69 246 LEU A CA 1
ATOM 1941 C C . LEU A 1 246 ? 2.486 27.535 -30.018 1.00 39.69 246 LEU A C 1
ATOM 1943 O O . LEU A 1 246 ? 1.466 27.863 -29.414 1.00 39.69 246 LEU A O 1
ATOM 1947 N N . GLN A 1 247 ? 3.164 28.388 -30.788 1.00 48.03 247 GLN A N 1
ATOM 1948 C CA . GLN A 1 247 ? 2.563 29.642 -31.241 1.00 48.03 247 GLN A CA 1
ATOM 1949 C C . GLN A 1 247 ? 1.571 29.322 -32.364 1.00 48.03 247 GLN A C 1
ATOM 1951 O O . GLN A 1 247 ? 1.946 28.677 -33.345 1.00 48.03 247 GLN A O 1
ATOM 1956 N N . ALA A 1 248 ? 0.315 29.726 -32.168 1.00 52.12 248 ALA A N 1
ATOM 1957 C CA . ALA A 1 248 ? -0.720 29.752 -33.199 1.00 52.12 248 ALA A CA 1
ATOM 1958 C C . ALA A 1 248 ? -0.575 30.999 -34.079 1.00 52.12 248 ALA A C 1
ATOM 1960 O O . ALA A 1 248 ? -0.177 32.053 -33.529 1.00 52.12 248 ALA A O 1
#

Radius of gyration: 23.0 Å; Cα contacts (8 Å, |Δi|>4): 261; chains: 1; bounding box: 52×49×61 Å

Secondary structure (DSSP, 8-state):
----HHHHHHHHHHHTTTHHHHHHHHHHTT---HHHHHHHHHHHHHHHHHHTT-THHHHHHHHHHTTT---HHHHHHTT-SSHHHHHHHHHHHHHH-HHHHHHHHHHHHHTTHHHHHHHTS-HHHHHHHHHHHHHHHHHHT-GGGGTTGGGGGG-----S--TT-EEE-SSSPEEEEETTEEEE-S-HHHHHHHHHSSPPPHHHHHHHHHHHHHHHHHHHEEEETT-SSSTTS-EEEEGGG-------

Foldseek 3Di:
DQDALVNLLVQLLVLLVVVVVVVVVLVVVPQDAPLLLLLLSSCVVLLVCVVVVRCSSVVRLCVLCVPLPDCVVVVLSVPADDSSSSSNVSVVVLQVDPSSVVSSLSSCVSSVSLLSNLVNDDLVVNVVSLVRNCVVCVSSVNNVSCVVVSCPNQDPDDPDPCDQHWDDSLPLWIWGDHDPDTQTGLQLQSVCCVPPVDGDDPVVRVVVNVVSNVVCQVPQWDFAQPPDPDNVGTDTDGPVPDDDDDDD

Sequence (248 aa):
MAFDLRTWREEVAQRLEGWRTRWEQARAAGVTSLYAFLSAMALWPVVEAVRQGEWAALMALGGVVAGVGSNLLANQIQSWKDETDAARKLAQAAEESAPLREELDAVLKQLEVVALARDRLDESDRRWFTETLREELARLGNLASYREVLAQDRAVAVGGDVSGSALATGDESLAVVAGRDVIITADPDRLWWAIRRRPPAEELRRATDHYLRALVARYRYLDFKGMGISDRVPLRLPLLEMYVPLQA